Protein AF-A0A942YVE4-F1 (afdb_monomer_lite)

Foldseek 3Di:
DDDDDDDDDDDDDDPDDDDDDDDDDDDDDDDDPPPPVPPPPPPADDDDPVLLVVLCVLLVQVVVQDDFQVSLLVLLLLQLCLFFPFDPSVVDDDPRGDPPNARDHLFLSNLVNVLVVCVVRVHDPLSNVLSVCSNVVNCVPSQVSNVSSVVVPDDPVDDDDRRTPGGDDPVRSLVVQCVRPNPVSVVRCVSRHD

pLDDT: mean 79.1, std 22.24, range [32.56, 98.19]

Sequence (194 aa):
MKKILIVAGFGLALVIGGSYAILSYEGDKIEAATTTKHLVTQPVHKVSQAELDEAAKNFYEIEINVKGDDIFYYGMITMAIQKLEFKGEENYHLPNTPDSIKRIQFDRANLQYLKNRAVDLKASEPYQKILDKWLKGDFSNLENDYLTIRNLKSDPTQPSESPVLKVRTTEEEQKYIQHFFGENGLQINKKDWQ

Secondary structure (DSSP, 8-state):
-----------------------------------------PPPP---HHHHHHHHHHHHHHHHH--TTHHHHHHHHHHHHHHEEETTGGG---TTS-TT-------HHHHHHHHHHHHHTT--HHHHHHHHHHHTT--TTHHHHHHHHHHTTS-TTSPPPP-EEEEPPHHHHHHHHHHHHHHHHHHHHHHHH-

Structure (mmCIF, N/CA/C/O backbone):
data_AF-A0A942YVE4-F1
#
_entry.id   AF-A0A942YVE4-F1
#
loop_
_atom_site.group_PDB
_atom_site.id
_atom_site.type_symbol
_atom_site.label_atom_id
_atom_site.label_alt_id
_atom_site.label_comp_id
_atom_site.label_asym_id
_atom_site.label_entity_id
_atom_site.label_seq_id
_atom_site.pdbx_PDB_ins_code
_atom_site.Cartn_x
_atom_site.Cartn_y
_atom_site.Cartn_z
_atom_site.occupancy
_atom_site.B_iso_or_equiv
_atom_site.auth_seq_id
_atom_site.auth_comp_id
_atom_site.auth_asym_id
_atom_site.auth_atom_id
_atom_site.pdbx_PDB_model_num
ATOM 1 N N . MET A 1 1 ? 70.203 18.807 37.698 1.00 40.44 1 MET A N 1
ATOM 2 C CA . MET A 1 1 ? 68.902 19.468 37.457 1.00 40.44 1 MET A CA 1
ATOM 3 C C . MET A 1 1 ? 67.787 18.610 38.048 1.00 40.44 1 MET A C 1
ATOM 5 O O . MET A 1 1 ? 67.808 17.412 37.831 1.00 40.44 1 MET A O 1
ATOM 9 N N . LYS A 1 2 ? 66.917 19.261 38.835 1.00 37.16 2 LYS A N 1
ATOM 10 C CA . LYS A 1 2 ? 65.527 18.971 39.264 1.00 37.16 2 LYS A CA 1
ATOM 11 C C . LYS A 1 2 ? 65.062 17.522 39.553 1.00 37.16 2 LYS A C 1
ATOM 13 O O . LYS A 1 2 ? 64.977 16.684 38.669 1.00 37.16 2 LYS A O 1
ATOM 18 N N . LYS A 1 3 ? 64.634 17.323 40.811 1.00 45.47 3 LYS A N 1
ATOM 19 C CA . LYS A 1 3 ? 63.647 16.320 41.270 1.00 45.47 3 LYS A CA 1
ATOM 20 C C . LYS A 1 3 ? 62.233 16.678 40.770 1.00 45.47 3 LYS A C 1
ATOM 22 O O . LYS A 1 3 ? 62.047 17.841 40.424 1.00 45.47 3 LYS A O 1
ATOM 27 N N . ILE A 1 4 ? 61.290 15.719 40.859 1.00 46.69 4 ILE A N 1
ATOM 28 C CA . ILE A 1 4 ? 59.796 15.781 40.981 1.00 46.69 4 ILE A CA 1
ATOM 29 C C . ILE A 1 4 ? 59.221 14.585 40.179 1.00 46.69 4 ILE A C 1
ATOM 31 O O . ILE A 1 4 ? 59.699 14.358 39.078 1.00 46.69 4 ILE A O 1
ATOM 35 N N . LEU A 1 5 ? 58.189 13.812 40.532 1.00 42.59 5 LEU A N 1
ATOM 36 C CA . LEU A 1 5 ? 57.442 13.429 41.744 1.00 42.59 5 LEU A CA 1
ATOM 37 C C . LEU A 1 5 ? 56.370 12.414 41.238 1.00 42.59 5 LEU A C 1
ATOM 39 O O . LEU A 1 5 ? 55.976 12.449 40.075 1.00 42.59 5 LEU A O 1
ATOM 43 N N . ILE A 1 6 ? 55.957 11.503 42.115 1.00 48.78 6 ILE A N 1
ATOM 44 C CA . ILE A 1 6 ? 54.903 10.466 42.023 1.00 48.78 6 ILE A CA 1
ATOM 45 C C . ILE A 1 6 ? 53.559 10.993 41.483 1.00 48.78 6 ILE A C 1
ATOM 47 O O . ILE A 1 6 ? 53.202 12.088 41.891 1.00 48.78 6 ILE A O 1
ATOM 51 N N . VAL A 1 7 ? 52.773 10.179 40.746 1.00 45.66 7 VAL A N 1
ATOM 52 C CA . VAL A 1 7 ? 51.310 9.968 40.953 1.00 45.66 7 VAL A CA 1
ATOM 53 C C . VAL A 1 7 ? 50.877 8.604 40.379 1.00 45.66 7 VAL A C 1
ATOM 55 O O . VAL A 1 7 ? 51.129 8.286 39.221 1.00 45.66 7 VAL A O 1
ATOM 58 N N . ALA A 1 8 ? 50.212 7.818 41.228 1.00 43.03 8 ALA A N 1
ATOM 59 C CA . ALA A 1 8 ? 49.450 6.612 40.921 1.00 43.03 8 ALA A CA 1
ATOM 60 C C . ALA A 1 8 ? 48.001 6.959 40.528 1.00 43.03 8 ALA A C 1
ATOM 62 O O . ALA A 1 8 ? 47.462 7.944 41.028 1.00 43.03 8 ALA A O 1
ATOM 63 N N . GLY A 1 9 ? 47.324 6.110 39.747 1.00 37.94 9 GLY A N 1
ATOM 64 C CA . GLY A 1 9 ? 45.861 6.165 39.681 1.00 37.94 9 GLY A CA 1
ATOM 65 C C . GLY A 1 9 ? 45.208 5.328 38.582 1.00 37.94 9 GLY A C 1
ATOM 66 O O . GLY A 1 9 ? 45.282 5.715 37.428 1.00 37.94 9 GLY A O 1
ATOM 67 N N . PHE A 1 10 ? 44.564 4.230 39.014 1.00 39.59 10 PHE A N 1
ATOM 68 C CA . PHE A 1 10 ? 43.303 3.614 38.540 1.00 39.59 10 PHE A CA 1
ATOM 69 C C . PHE A 1 10 ? 43.093 3.428 37.020 1.00 39.59 10 PHE A C 1
ATOM 71 O O . PHE A 1 10 ? 43.103 4.380 36.257 1.00 39.59 10 PHE A O 1
ATOM 78 N N . GLY A 1 11 ? 42.912 2.204 36.500 1.00 33.03 11 GLY A N 1
ATOM 79 C CA . GLY A 1 11 ? 41.744 1.324 36.728 1.00 33.03 11 GLY A CA 1
ATOM 80 C C . GLY A 1 11 ? 40.649 1.693 35.706 1.00 33.03 11 GLY A C 1
ATOM 81 O O . GLY A 1 11 ? 40.414 2.869 35.492 1.00 33.03 11 GLY A O 1
ATOM 82 N N . LEU A 1 12 ? 39.934 0.828 34.992 1.00 37.53 12 LEU A N 1
ATOM 83 C CA . LEU A 1 12 ? 39.609 -0.590 35.093 1.00 37.53 12 LEU A CA 1
ATOM 84 C C . LEU A 1 12 ?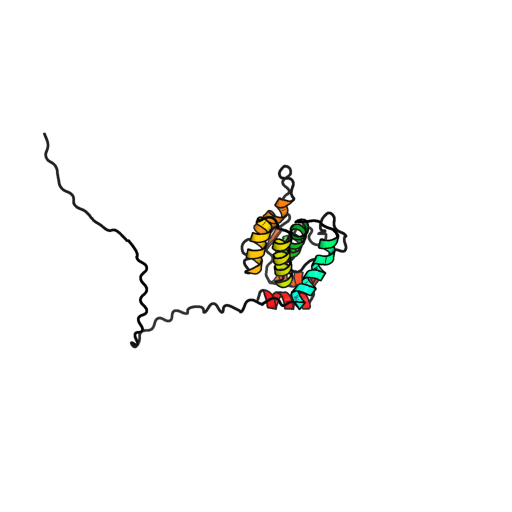 39.054 -0.991 33.704 1.00 37.53 12 LEU A C 1
ATOM 86 O O . LEU A 1 12 ? 38.312 -0.218 33.098 1.00 37.53 12 LEU A O 1
ATOM 90 N N . ALA A 1 13 ? 39.393 -2.176 33.196 1.00 44.66 13 ALA A N 1
ATOM 91 C CA . ALA A 1 13 ? 38.823 -2.721 31.964 1.00 44.66 13 ALA A CA 1
ATOM 92 C C . ALA A 1 13 ? 37.440 -3.343 32.232 1.00 44.66 13 ALA A C 1
ATOM 94 O O . ALA A 1 13 ? 37.298 -4.128 33.168 1.00 44.66 13 ALA A O 1
ATOM 95 N N . LEU A 1 14 ? 36.445 -3.049 31.388 1.00 40.25 14 LEU A N 1
ATOM 96 C CA . LEU A 1 14 ? 35.187 -3.800 31.322 1.00 40.25 14 LEU A CA 1
ATOM 97 C C . LEU A 1 14 ? 35.150 -4.610 30.025 1.00 40.25 14 LEU A C 1
ATOM 99 O O . LEU A 1 14 ? 34.771 -4.116 28.968 1.00 40.25 14 LEU A O 1
ATOM 103 N N . VAL A 1 15 ? 35.544 -5.878 30.136 1.00 44.41 15 VAL A N 1
ATOM 104 C CA . VAL A 1 15 ? 35.126 -6.938 29.216 1.00 44.41 15 VAL A CA 1
ATOM 105 C C . VAL A 1 15 ? 33.865 -7.536 29.828 1.00 44.41 15 VAL A C 1
ATOM 107 O O . VAL A 1 15 ? 33.945 -8.265 30.815 1.00 44.41 15 VAL A O 1
ATOM 110 N N . ILE A 1 16 ? 32.693 -7.198 29.292 1.00 45.72 16 ILE A N 1
ATOM 111 C CA . ILE A 1 16 ? 31.454 -7.877 29.677 1.00 45.72 16 ILE A CA 1
ATOM 112 C C . ILE A 1 16 ? 31.328 -9.113 28.791 1.00 45.72 16 ILE A C 1
ATOM 114 O O . ILE A 1 16 ? 31.072 -9.020 27.591 1.00 45.72 16 ILE A O 1
ATOM 118 N N . GLY A 1 17 ? 31.586 -10.264 29.411 1.00 34.12 17 GLY A N 1
ATOM 119 C CA . GLY A 1 17 ? 31.386 -11.586 28.841 1.00 34.12 17 GLY A CA 1
ATOM 120 C C . GLY A 1 17 ? 29.909 -11.970 28.790 1.00 34.12 17 GLY A C 1
ATOM 121 O O . GLY A 1 17 ? 29.127 -11.631 29.675 1.00 34.12 17 GLY A O 1
ATOM 122 N N . GLY A 1 18 ? 29.547 -12.719 27.752 1.00 33.62 18 GLY A N 1
ATOM 123 C CA . GLY A 1 18 ? 28.311 -13.486 27.705 1.00 33.62 18 GLY A CA 1
ATOM 124 C C . GLY A 1 18 ? 28.603 -14.931 28.086 1.00 33.62 18 GLY A C 1
ATOM 125 O O . GLY A 1 18 ? 29.080 -15.695 27.252 1.00 33.62 18 GLY A O 1
ATOM 126 N N . SER A 1 19 ? 28.294 -15.300 29.327 1.00 35.84 19 SER A N 1
ATOM 127 C CA . SER A 1 19 ? 28.190 -16.695 29.755 1.00 35.84 19 SER A CA 1
ATOM 128 C C . SER A 1 19 ? 26.788 -16.914 30.302 1.00 35.84 19 SER A C 1
ATOM 130 O O . SER A 1 19 ? 26.354 -16.220 31.219 1.00 35.84 19 SER A O 1
ATOM 132 N N . TYR A 1 20 ? 26.084 -17.875 29.711 1.00 43.38 20 TYR A N 1
ATOM 133 C CA . TYR A 1 20 ? 24.795 -18.364 30.176 1.00 43.38 20 TYR A CA 1
ATOM 134 C C . TYR A 1 20 ? 24.933 -19.002 31.562 1.00 43.38 20 TYR A C 1
ATOM 136 O O . TYR A 1 20 ? 25.794 -19.854 31.771 1.00 43.38 20 TYR A O 1
ATOM 144 N N . ALA A 1 21 ? 24.023 -18.657 32.468 1.00 35.69 21 ALA A N 1
ATOM 145 C CA . ALA A 1 21 ? 23.688 -19.487 33.615 1.00 35.69 21 ALA A CA 1
ATOM 146 C C . ALA A 1 21 ? 22.165 -19.489 33.777 1.00 35.69 21 ALA A C 1
ATOM 148 O O . ALA A 1 21 ? 21.557 -18.466 34.084 1.00 35.69 21 ALA A O 1
ATOM 149 N N . ILE A 1 22 ? 21.555 -20.651 33.543 1.00 44.66 22 ILE A N 1
ATOM 150 C CA . ILE A 1 22 ? 20.227 -20.975 34.059 1.00 44.66 22 ILE A CA 1
ATOM 151 C C . ILE A 1 22 ? 20.454 -21.394 35.511 1.00 44.66 22 ILE A C 1
ATOM 153 O O . ILE A 1 22 ? 21.113 -22.401 35.762 1.00 44.66 22 ILE A O 1
ATOM 157 N N . LEU A 1 23 ? 19.929 -20.621 36.457 1.00 35.75 23 LEU A N 1
ATOM 158 C CA . LEU A 1 23 ? 19.811 -21.026 37.854 1.00 35.75 23 LEU A CA 1
ATOM 159 C C . LEU A 1 23 ? 18.350 -20.872 38.268 1.00 35.75 23 LEU A C 1
ATOM 161 O O . LEU A 1 23 ? 17.838 -19.768 38.425 1.00 35.75 23 LEU A O 1
ATOM 165 N N . SER A 1 24 ? 17.687 -22.014 38.412 1.00 43.59 24 SER A N 1
ATOM 166 C CA . SER A 1 24 ? 16.446 -22.170 39.157 1.00 43.59 24 SER A CA 1
ATOM 167 C C . SER A 1 24 ? 16.741 -22.020 40.650 1.00 43.59 24 SER A C 1
ATOM 169 O O . SER A 1 24 ? 17.532 -22.792 41.196 1.00 43.59 24 SER A O 1
ATOM 171 N N . TYR A 1 25 ? 16.094 -21.059 41.304 1.00 34.41 25 TYR A N 1
ATOM 172 C CA . TYR A 1 25 ? 16.068 -20.940 42.758 1.00 34.41 25 TYR A CA 1
ATOM 173 C C . TYR A 1 25 ? 14.639 -20.606 43.198 1.00 34.41 25 TYR A C 1
ATOM 175 O O . TYR A 1 25 ? 14.121 -19.537 42.879 1.00 34.41 25 TYR A O 1
ATOM 183 N N . GLU A 1 26 ? 13.998 -21.545 43.897 1.00 43.97 26 GLU A N 1
ATOM 184 C CA . GLU A 1 26 ? 12.823 -21.278 44.729 1.00 43.97 26 GLU A CA 1
ATOM 185 C C . GLU A 1 26 ? 13.301 -20.592 46.013 1.00 43.97 26 GLU A C 1
ATOM 187 O O . GLU A 1 26 ? 14.127 -21.128 46.751 1.00 43.97 26 GLU A O 1
ATOM 192 N N . GLY A 1 27 ? 12.793 -19.389 46.274 1.00 32.56 27 GLY A N 1
ATOM 193 C CA . GLY A 1 27 ? 13.127 -18.606 47.456 1.00 32.56 27 GLY A CA 1
ATOM 194 C C . GLY A 1 27 ? 12.153 -17.448 47.624 1.00 32.56 27 GLY A C 1
ATOM 195 O O . GLY A 1 27 ? 12.031 -16.594 46.755 1.00 32.56 27 GLY A O 1
ATOM 196 N N . ASP A 1 28 ? 11.438 -17.488 48.737 1.00 37.19 28 ASP A N 1
ATOM 197 C CA . ASP A 1 28 ? 10.251 -16.718 49.092 1.00 37.19 28 ASP A CA 1
ATOM 198 C C . ASP A 1 28 ? 10.487 -15.190 49.224 1.00 37.19 28 ASP A C 1
ATOM 200 O O . ASP A 1 28 ? 11.497 -14.756 49.772 1.00 37.19 28 ASP A O 1
ATOM 204 N N . LYS A 1 29 ? 9.480 -14.417 48.777 1.00 45.53 29 LYS A N 1
ATOM 205 C CA . LYS A 1 29 ? 9.126 -12.999 49.054 1.00 45.53 29 LYS A CA 1
ATOM 206 C C . LYS A 1 29 ? 10.178 -11.882 48.895 1.00 45.53 29 LYS A C 1
ATOM 208 O O . LYS A 1 29 ? 11.111 -11.774 49.676 1.00 45.53 29 LYS A O 1
ATOM 213 N N . ILE A 1 30 ? 9.858 -10.911 48.026 1.00 33.66 30 ILE A N 1
ATOM 214 C CA . ILE A 1 30 ? 9.582 -9.491 48.363 1.00 33.66 30 ILE A CA 1
ATOM 215 C C . ILE A 1 30 ? 8.958 -8.798 47.134 1.00 33.66 30 ILE A C 1
ATOM 217 O O . ILE A 1 30 ? 9.382 -9.004 45.999 1.00 33.66 30 ILE A O 1
ATOM 221 N N . GLU A 1 31 ? 7.917 -8.001 47.383 1.00 43.16 31 GLU A N 1
ATOM 222 C CA . GLU A 1 31 ? 7.203 -7.176 46.409 1.00 43.16 31 GLU A CA 1
ATOM 223 C C . GLU A 1 31 ? 8.128 -6.238 45.622 1.00 43.16 31 GLU A C 1
ATOM 225 O O . GLU A 1 31 ? 8.795 -5.369 46.179 1.00 43.16 31 GLU A O 1
ATOM 230 N N . ALA A 1 32 ? 8.030 -6.317 44.300 1.00 32.62 32 ALA A N 1
ATOM 231 C CA . ALA A 1 32 ? 8.064 -5.146 43.444 1.00 32.62 32 ALA A CA 1
ATOM 232 C C . ALA A 1 32 ? 6.995 -5.365 42.373 1.00 32.62 32 ALA A C 1
ATOM 234 O O . ALA A 1 32 ? 7.191 -6.142 41.438 1.00 32.62 32 ALA A O 1
ATOM 235 N N . ALA A 1 33 ? 5.843 -4.709 42.532 1.00 41.81 33 ALA A N 1
ATOM 236 C CA . ALA A 1 33 ? 4.810 -4.626 41.509 1.00 41.81 33 ALA A CA 1
ATOM 237 C C . ALA A 1 33 ? 5.356 -3.831 40.314 1.00 41.81 33 ALA A C 1
ATOM 239 O O . ALA A 1 33 ? 5.069 -2.652 40.122 1.00 41.81 33 ALA A O 1
ATOM 240 N N . THR A 1 34 ? 6.192 -4.481 39.511 1.00 32.97 34 THR A N 1
ATOM 241 C CA . THR A 1 34 ? 6.496 -4.015 38.169 1.00 32.97 34 THR A CA 1
ATOM 242 C C . THR A 1 34 ? 5.364 -4.547 37.321 1.00 32.97 34 THR A C 1
ATOM 244 O O . THR A 1 34 ? 5.359 -5.718 36.950 1.00 32.97 34 THR A O 1
ATOM 247 N N . THR A 1 35 ? 4.370 -3.701 37.060 1.00 36.84 35 THR A N 1
ATOM 248 C CA . THR A 1 35 ? 3.392 -3.931 36.000 1.00 36.84 35 THR A CA 1
ATOM 249 C C . THR A 1 35 ? 4.166 -3.968 34.690 1.00 36.84 35 THR A C 1
ATOM 251 O O . THR A 1 35 ? 4.289 -2.971 33.978 1.00 36.84 35 THR A O 1
ATOM 254 N N . THR A 1 36 ? 4.750 -5.123 34.382 1.00 34.50 36 THR A N 1
ATOM 255 C CA . THR A 1 36 ? 5.155 -5.470 33.035 1.00 34.50 36 THR A CA 1
ATOM 256 C C . THR A 1 36 ? 3.851 -5.425 32.261 1.00 34.50 36 THR A C 1
ATOM 258 O O . THR A 1 36 ? 2.997 -6.298 32.416 1.00 34.50 36 THR A O 1
ATOM 261 N N . LYS A 1 37 ? 3.635 -4.349 31.495 1.00 39.66 37 LYS A N 1
ATOM 262 C CA . LYS A 1 37 ? 2.642 -4.369 30.428 1.00 39.66 37 LYS A CA 1
ATOM 263 C C . LYS A 1 37 ? 3.031 -5.566 29.578 1.00 39.66 37 LYS A C 1
ATOM 265 O O . LYS A 1 37 ? 3.993 -5.496 28.819 1.00 39.66 37 LYS A O 1
ATOM 270 N N . HIS A 1 38 ? 2.333 -6.677 29.785 1.00 34.72 38 HIS A N 1
ATOM 271 C CA . HIS A 1 38 ? 2.320 -7.785 28.861 1.00 34.72 38 HIS A CA 1
ATOM 272 C C . HIS A 1 38 ? 1.913 -7.143 27.542 1.00 34.72 38 HIS A C 1
ATOM 274 O O . HIS A 1 38 ? 0.764 -6.732 27.370 1.00 34.72 38 HIS A O 1
ATOM 280 N N . LEU A 1 39 ? 2.891 -6.932 26.662 1.00 41.66 39 LEU A N 1
ATOM 281 C CA . LEU A 1 39 ? 2.626 -6.595 25.282 1.00 41.66 39 LEU A CA 1
ATOM 282 C C . LEU A 1 39 ? 1.911 -7.840 24.767 1.00 41.66 39 LEU A C 1
ATOM 284 O O . LEU A 1 39 ? 2.553 -8.848 24.474 1.00 41.66 39 LEU A O 1
ATOM 288 N N . VAL A 1 40 ? 0.578 -7.833 24.817 1.00 40.69 40 VAL A N 1
ATOM 289 C CA . VAL A 1 40 ? -0.240 -8.864 24.194 1.00 40.69 40 VAL A CA 1
ATOM 290 C C . VAL A 1 40 ? 0.153 -8.791 22.733 1.00 40.69 40 VAL A C 1
ATOM 292 O O . VAL A 1 40 ? -0.237 -7.872 22.018 1.00 40.69 40 VAL A O 1
ATOM 295 N N . THR A 1 41 ? 1.048 -9.685 22.325 1.00 50.09 41 THR A N 1
ATOM 296 C CA . THR A 1 41 ? 1.448 -9.810 20.935 1.00 50.09 41 THR A CA 1
ATOM 297 C C . THR A 1 41 ? 0.233 -10.438 20.286 1.00 50.09 41 THR A C 1
ATOM 299 O O . THR A 1 41 ? 0.043 -11.652 20.364 1.00 50.09 41 THR A O 1
ATOM 302 N N . GLN A 1 42 ? -0.682 -9.602 19.792 1.00 55.38 42 GLN A N 1
ATOM 303 C CA . GLN A 1 42 ? -1.809 -10.101 19.028 1.00 55.38 42 GLN A CA 1
ATOM 304 C C . GLN A 1 42 ? -1.244 -10.986 17.910 1.00 55.38 42 GLN A C 1
ATOM 306 O O . GLN A 1 42 ? -0.239 -10.617 17.288 1.00 55.38 42 GLN A O 1
ATOM 311 N N . PRO A 1 43 ? -1.820 -12.176 17.686 1.00 61.06 43 PRO A N 1
ATOM 312 C CA . PRO A 1 43 ? -1.374 -13.035 16.607 1.00 61.06 43 PRO A CA 1
ATOM 313 C C . PRO A 1 43 ? -1.535 -12.271 15.292 1.00 61.06 43 PRO A C 1
ATOM 315 O O . PRO A 1 43 ? -2.634 -11.852 14.940 1.00 61.06 43 PRO A O 1
ATOM 318 N N . VAL A 1 44 ? -0.423 -12.071 14.584 1.00 76.50 44 VAL A N 1
ATOM 319 C CA . VAL A 1 44 ? -0.424 -11.449 13.259 1.00 76.50 44 VAL A CA 1
ATOM 320 C C . VAL A 1 44 ? -1.333 -12.274 12.349 1.00 76.50 44 VAL A C 1
ATOM 322 O O . VAL A 1 44 ? -1.116 -13.481 12.208 1.00 76.50 44 VAL A O 1
ATOM 325 N N . HIS A 1 45 ? -2.342 -11.635 11.746 1.00 83.00 45 HIS A N 1
ATOM 326 C CA . HIS A 1 45 ? -3.244 -12.303 10.806 1.00 83.00 45 HIS A CA 1
ATOM 327 C C . HIS A 1 45 ? -2.437 -12.977 9.691 1.00 83.00 45 HIS A C 1
ATOM 329 O O . HIS A 1 45 ? -1.644 -12.333 8.996 1.00 83.00 45 HIS A O 1
ATOM 335 N N . LYS A 1 46 ? -2.624 -14.291 9.539 1.00 89.12 46 LYS A N 1
ATOM 336 C CA . LYS A 1 46 ? -1.956 -15.086 8.510 1.00 89.12 46 LYS A CA 1
ATOM 337 C C . LYS A 1 46 ? -2.827 -15.102 7.259 1.00 89.12 46 LYS A C 1
ATOM 339 O O . LYS A 1 46 ? -3.896 -15.704 7.267 1.00 89.12 46 LYS A O 1
ATOM 344 N N . VAL A 1 47 ? -2.320 -14.499 6.187 1.00 94.19 47 VAL A N 1
ATOM 345 C CA . VAL A 1 47 ? -2.997 -14.437 4.885 1.00 94.19 47 VAL A CA 1
ATOM 346 C C . VAL A 1 47 ? -3.199 -15.848 4.314 1.00 94.19 47 VAL A C 1
ATOM 348 O O . VAL A 1 47 ? -2.258 -16.643 4.226 1.00 94.19 47 VAL A O 1
ATOM 351 N N . SER A 1 48 ? -4.437 -16.159 3.946 1.00 95.94 48 SER A N 1
ATOM 352 C CA . SER A 1 48 ? -4.853 -17.405 3.299 1.00 95.94 48 SER A CA 1
ATOM 353 C C . SER A 1 48 ? -4.735 -17.335 1.772 1.00 95.94 48 SER A C 1
ATOM 355 O O . SER A 1 48 ? -4.639 -16.258 1.189 1.00 95.94 48 SER A O 1
ATOM 357 N N . GLN A 1 49 ? -4.793 -18.489 1.096 1.00 96.50 49 GLN A N 1
ATOM 358 C CA . GLN A 1 49 ? -4.758 -18.522 -0.371 1.00 96.50 49 GLN A CA 1
ATOM 359 C C . GLN A 1 49 ? -5.961 -17.803 -0.996 1.00 96.50 49 GLN A C 1
ATOM 361 O O . GLN A 1 49 ? -5.785 -17.055 -1.944 1.00 96.50 49 GLN A O 1
ATOM 366 N N . ALA A 1 50 ? -7.161 -17.960 -0.429 1.00 97.25 50 ALA A N 1
ATOM 367 C CA . ALA A 1 50 ? -8.354 -17.281 -0.934 1.00 97.25 50 ALA A CA 1
ATOM 368 C C . ALA A 1 50 ? -8.231 -15.747 -0.852 1.00 97.25 50 ALA A C 1
ATOM 370 O O . ALA A 1 50 ? -8.688 -15.041 -1.746 1.00 97.25 50 ALA A O 1
ATOM 371 N N . GLU A 1 51 ? -7.579 -15.227 0.193 1.00 97.25 51 GLU A N 1
ATOM 372 C CA . GLU A 1 51 ? -7.284 -13.795 0.310 1.00 97.25 51 GLU A CA 1
ATOM 373 C C . GLU A 1 51 ? -6.242 -13.338 -0.719 1.00 97.25 51 GLU A C 1
ATOM 375 O O . GLU A 1 51 ? -6.378 -12.250 -1.271 1.00 97.25 51 GLU A O 1
ATOM 380 N N . LEU A 1 52 ? -5.233 -14.163 -1.022 1.00 97.69 52 LEU A N 1
ATOM 381 C CA . LEU A 1 52 ? -4.276 -13.874 -2.097 1.00 97.69 52 LEU A CA 1
ATOM 382 C C . LEU A 1 52 ? -4.930 -13.902 -3.482 1.00 97.69 52 LEU A C 1
ATOM 384 O O . LEU A 1 52 ? -4.589 -13.074 -4.323 1.00 97.69 52 LEU A O 1
ATOM 388 N N . ASP A 1 53 ? -5.869 -14.819 -3.716 1.00 97.31 53 ASP A N 1
ATOM 389 C CA . ASP A 1 53 ? -6.612 -14.901 -4.975 1.00 97.31 53 ASP A CA 1
ATOM 390 C C . ASP A 1 53 ? -7.510 -13.669 -5.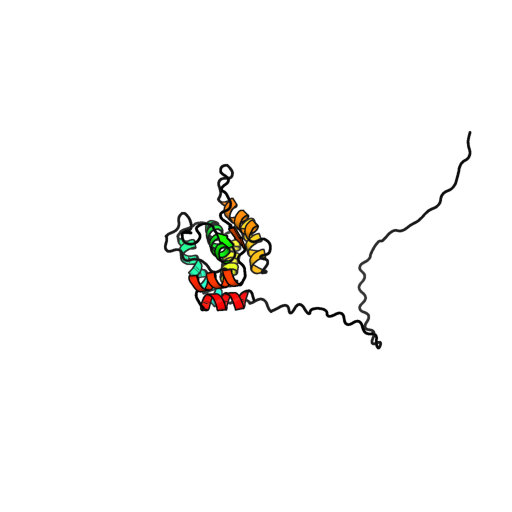164 1.00 97.31 53 ASP A C 1
ATOM 392 O O . ASP A 1 53 ? -7.657 -13.172 -6.280 1.00 97.31 53 ASP A O 1
ATOM 396 N N . GLU A 1 54 ? -8.095 -13.142 -4.084 1.00 95.94 54 GLU A N 1
ATOM 397 C CA . GLU A 1 54 ? -8.847 -11.885 -4.125 1.00 95.94 54 GLU A CA 1
ATOM 398 C C . GLU A 1 54 ? -7.924 -10.679 -4.335 1.00 95.94 54 GLU A C 1
ATOM 400 O O . GLU A 1 54 ? -8.205 -9.832 -5.183 1.00 95.94 54 GLU A O 1
ATOM 405 N N . ALA A 1 55 ? -6.777 -10.637 -3.651 1.00 96.25 55 ALA A N 1
ATOM 406 C CA . ALA A 1 55 ? -5.765 -9.612 -3.883 1.00 96.25 55 ALA A CA 1
ATOM 407 C C . ALA A 1 55 ? -5.304 -9.605 -5.351 1.00 96.25 55 ALA A C 1
ATOM 409 O O . ALA A 1 55 ? -5.234 -8.545 -5.966 1.00 96.25 55 ALA A O 1
ATOM 410 N N . ALA A 1 56 ? -5.088 -10.772 -5.965 1.00 95.62 56 ALA A N 1
ATOM 411 C CA . ALA A 1 56 ? -4.744 -10.866 -7.383 1.00 95.62 56 ALA A CA 1
ATOM 412 C C . ALA A 1 56 ? -5.793 -10.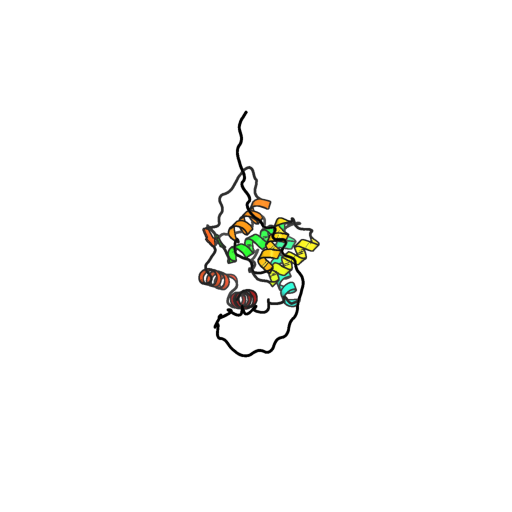198 -8.292 1.00 95.62 56 ALA A C 1
ATOM 414 O O . ALA A 1 56 ? -5.436 -9.513 -9.250 1.00 95.62 56 ALA A O 1
ATOM 415 N N . LYS A 1 57 ? -7.088 -10.323 -7.968 1.00 94.06 57 LYS A N 1
ATOM 416 C CA . LYS A 1 57 ? -8.158 -9.625 -8.702 1.00 94.06 57 LYS A CA 1
ATOM 417 C C . LYS A 1 57 ? -8.088 -8.111 -8.513 1.00 94.06 57 LYS A C 1
ATOM 419 O O . LYS A 1 57 ? -8.291 -7.389 -9.485 1.00 94.06 57 LYS A O 1
ATOM 424 N N . ASN A 1 58 ? -7.761 -7.631 -7.310 1.00 91.69 58 ASN A N 1
ATOM 425 C CA . ASN A 1 58 ? -7.603 -6.196 -7.039 1.00 91.69 58 ASN A CA 1
ATOM 426 C C . ASN A 1 58 ? -6.495 -5.566 -7.898 1.00 91.69 58 ASN A C 1
ATOM 428 O O . ASN A 1 58 ? -6.629 -4.426 -8.337 1.00 91.69 58 ASN A O 1
ATOM 432 N N . PHE A 1 59 ? -5.418 -6.311 -8.168 1.00 92.12 59 PHE A N 1
ATOM 433 C CA . PHE A 1 59 ? -4.296 -5.846 -8.990 1.00 92.12 59 PHE A CA 1
ATOM 434 C C . PHE A 1 59 ? -4.438 -6.147 -10.485 1.00 92.12 59 PHE A C 1
ATOM 436 O O . PHE A 1 59 ? -3.638 -5.634 -11.268 1.00 92.12 59 PHE A O 1
ATOM 443 N N . TYR A 1 60 ? -5.448 -6.919 -10.899 1.00 90.56 60 TYR A N 1
ATOM 444 C CA . TYR A 1 60 ? -5.599 -7.380 -12.281 1.00 90.56 60 TYR A CA 1
ATOM 445 C C . TYR A 1 60 ? -5.574 -6.230 -13.295 1.00 90.56 60 TYR A C 1
ATOM 447 O O . TYR A 1 60 ? -4.822 -6.282 -14.267 1.00 90.56 60 TYR A O 1
ATOM 455 N N . GLU A 1 61 ? -6.344 -5.162 -13.050 1.00 84.56 61 GLU A N 1
ATOM 456 C CA . GLU A 1 61 ? -6.385 -4.006 -13.955 1.00 84.56 61 GLU A CA 1
ATOM 457 C C . GLU A 1 61 ? -5.035 -3.285 -14.044 1.00 84.56 61 GLU A C 1
ATOM 459 O O . GLU A 1 61 ? -4.669 -2.816 -15.118 1.00 84.56 61 GLU A O 1
ATOM 464 N N . ILE A 1 62 ? -4.259 -3.223 -12.959 1.00 85.69 62 ILE A N 1
ATOM 465 C CA . ILE A 1 62 ? -2.915 -2.639 -13.004 1.00 85.69 62 ILE A CA 1
ATOM 466 C C . ILE A 1 62 ? -2.002 -3.549 -13.833 1.00 85.69 62 ILE A C 1
ATOM 468 O O . ILE A 1 62 ? -1.376 -3.085 -14.783 1.00 85.69 62 ILE A O 1
ATOM 472 N N . GLU A 1 63 ? -1.966 -4.849 -13.533 1.00 88.00 63 GLU A N 1
ATOM 473 C CA . GLU A 1 63 ? -1.050 -5.806 -14.168 1.00 88.00 63 GLU A CA 1
ATOM 474 C C . GLU A 1 63 ? -1.230 -5.946 -15.683 1.00 88.00 63 GLU A C 1
ATOM 476 O O . GLU A 1 63 ? -0.244 -6.165 -16.386 1.00 88.00 63 GLU A O 1
ATOM 481 N N . ILE A 1 64 ? -2.450 -5.805 -16.210 1.00 88.06 64 ILE A N 1
ATOM 482 C CA . ILE A 1 64 ? -2.673 -5.864 -17.665 1.00 88.06 64 ILE A CA 1
ATOM 483 C C . ILE A 1 64 ? -2.291 -4.564 -18.387 1.00 88.06 64 ILE A C 1
ATOM 485 O O . ILE A 1 64 ? -2.036 -4.596 -19.592 1.00 88.06 64 ILE A O 1
ATOM 489 N N . ASN A 1 65 ? -2.264 -3.428 -17.680 1.00 82.88 65 ASN A N 1
ATOM 490 C CA . ASN A 1 65 ? -2.044 -2.104 -18.271 1.00 82.88 65 ASN A CA 1
ATOM 491 C C . ASN A 1 65 ? -0.608 -1.589 -18.094 1.00 82.88 65 ASN A C 1
ATOM 493 O O . ASN A 1 65 ? -0.172 -0.729 -18.859 1.00 82.88 65 ASN A O 1
ATOM 497 N N . VAL A 1 66 ? 0.142 -2.107 -17.118 1.00 83.69 66 VAL A N 1
ATOM 498 C CA . VAL A 1 66 ? 1.488 -1.619 -16.775 1.00 83.69 66 VAL A CA 1
ATOM 499 C C . VAL A 1 66 ? 2.523 -2.739 -16.867 1.00 83.69 66 VAL A C 1
ATOM 501 O O . VAL A 1 66 ? 2.181 -3.920 -16.866 1.00 83.69 66 VAL A O 1
ATOM 504 N N . LYS A 1 67 ? 3.811 -2.394 -16.984 1.00 83.44 67 LYS A N 1
ATOM 505 C CA . LYS A 1 67 ? 4.884 -3.384 -17.182 1.00 83.44 67 LYS A CA 1
ATOM 506 C C . LYS A 1 67 ? 5.940 -3.316 -16.085 1.00 83.44 67 LYS A C 1
ATOM 508 O O . LYS A 1 67 ? 6.294 -2.244 -15.607 1.00 83.44 67 LYS A O 1
ATOM 513 N N . GLY A 1 68 ? 6.505 -4.478 -15.757 1.00 85.25 68 GLY A N 1
ATOM 514 C CA . GLY A 1 68 ? 7.619 -4.594 -14.817 1.00 85.25 68 GLY A CA 1
ATOM 515 C C . GLY A 1 68 ? 7.286 -3.983 -13.458 1.00 85.25 68 GLY A C 1
ATOM 516 O O . GLY A 1 68 ? 6.234 -4.262 -12.889 1.00 85.25 68 GLY A O 1
ATOM 517 N N . ASP A 1 69 ? 8.175 -3.123 -12.968 1.00 86.38 69 ASP A N 1
ATOM 518 C CA . ASP A 1 69 ? 8.088 -2.545 -11.625 1.00 86.38 69 ASP A CA 1
ATOM 519 C C . ASP A 1 69 ? 6.966 -1.511 -11.433 1.00 86.38 69 ASP A C 1
ATOM 521 O O . ASP A 1 69 ? 6.711 -1.071 -10.311 1.00 86.38 69 ASP A O 1
ATOM 525 N N . ASP A 1 70 ? 6.275 -1.120 -12.505 1.00 88.88 70 ASP A N 1
ATOM 526 C CA . ASP A 1 70 ? 5.200 -0.128 -12.440 1.00 88.88 70 ASP A CA 1
ATOM 527 C C . ASP A 1 70 ? 4.040 -0.584 -11.546 1.00 88.88 70 ASP A C 1
ATOM 529 O O . ASP A 1 70 ? 3.430 0.240 -10.864 1.00 88.88 70 ASP A O 1
ATOM 533 N N . ILE A 1 71 ? 3.780 -1.894 -11.465 1.00 92.38 71 ILE A N 1
ATOM 534 C CA . ILE A 1 71 ? 2.766 -2.449 -10.557 1.00 92.38 71 ILE A CA 1
ATOM 535 C C . ILE A 1 71 ? 3.023 -2.034 -9.100 1.00 92.38 71 ILE A C 1
ATOM 537 O O . ILE A 1 71 ? 2.082 -1.693 -8.384 1.00 92.38 71 ILE A O 1
ATOM 541 N N . PHE A 1 72 ? 4.288 -1.999 -8.663 1.00 94.81 72 PHE A N 1
ATOM 542 C CA . PHE A 1 72 ? 4.644 -1.617 -7.295 1.00 94.81 72 PHE A CA 1
ATOM 543 C C . PHE A 1 72 ? 4.460 -0.126 -7.081 1.00 94.81 72 PHE A C 1
ATOM 545 O O . PHE A 1 72 ? 3.926 0.274 -6.051 1.00 94.81 72 PHE A O 1
ATOM 552 N N . TYR A 1 73 ? 4.843 0.693 -8.063 1.00 92.19 73 TYR A N 1
ATOM 553 C CA . TYR A 1 73 ? 4.587 2.127 -8.012 1.00 92.19 73 TYR A CA 1
ATOM 554 C C . TYR A 1 73 ? 3.093 2.397 -7.809 1.00 92.19 73 TYR A C 1
ATOM 556 O O . TYR A 1 73 ? 2.699 2.985 -6.805 1.00 92.19 73 TYR A O 1
ATOM 564 N N . TYR A 1 74 ? 2.246 1.916 -8.717 1.00 89.88 74 TYR A N 1
ATOM 565 C CA . TYR A 1 74 ? 0.818 2.218 -8.673 1.00 89.88 74 TYR A CA 1
ATOM 566 C C . TYR A 1 74 ? 0.119 1.564 -7.474 1.00 89.88 74 TYR A C 1
ATOM 568 O O . TYR A 1 74 ? -0.669 2.211 -6.779 1.00 89.88 74 TYR A O 1
ATOM 576 N N . GLY A 1 75 ? 0.454 0.310 -7.174 1.00 92.62 75 GLY A N 1
ATOM 577 C CA . GLY A 1 75 ? -0.094 -0.417 -6.034 1.00 92.62 75 GLY A CA 1
ATOM 578 C C . GLY A 1 75 ? 0.240 0.237 -4.698 1.00 92.62 75 GLY A C 1
ATOM 579 O O . GLY A 1 75 ? -0.640 0.493 -3.881 1.00 92.62 75 GLY A O 1
ATOM 580 N N . MET A 1 76 ? 1.509 0.569 -4.472 1.00 94.94 76 MET A N 1
ATOM 581 C CA . MET A 1 76 ? 1.938 1.124 -3.189 1.00 94.94 76 MET A CA 1
ATOM 582 C C . MET A 1 76 ? 1.505 2.580 -3.011 1.00 94.94 76 MET A C 1
ATOM 584 O O . MET A 1 76 ? 1.155 2.964 -1.895 1.00 94.94 76 MET A O 1
ATOM 588 N N . ILE A 1 77 ? 1.455 3.372 -4.089 1.00 90.81 77 ILE A N 1
ATOM 589 C CA . ILE A 1 77 ? 0.901 4.730 -4.038 1.00 90.81 77 ILE A CA 1
ATOM 590 C C . ILE A 1 77 ? -0.591 4.692 -3.687 1.00 90.81 77 ILE A C 1
ATOM 592 O O . ILE A 1 77 ? -0.997 5.387 -2.760 1.00 90.81 77 ILE A O 1
ATOM 596 N N . THR A 1 78 ? -1.405 3.875 -4.368 1.00 89.12 78 THR A N 1
ATOM 597 C CA . THR A 1 78 ? -2.856 3.828 -4.095 1.00 89.12 78 THR A CA 1
ATOM 598 C C . THR A 1 78 ? -3.182 3.359 -2.687 1.00 89.12 78 THR A C 1
ATOM 600 O O . THR A 1 78 ? -4.034 3.960 -2.033 1.00 89.12 78 THR A O 1
ATOM 603 N N . MET A 1 79 ? -2.475 2.345 -2.187 1.00 94.56 79 MET A N 1
ATOM 604 C CA . MET A 1 79 ? -2.655 1.892 -0.810 1.00 94.56 79 MET A CA 1
ATOM 605 C C . MET A 1 79 ? -2.240 2.974 0.194 1.00 94.56 79 MET A C 1
ATOM 607 O O . MET A 1 79 ? -2.951 3.204 1.172 1.00 94.56 79 MET A O 1
ATOM 611 N N . ALA A 1 80 ? -1.129 3.686 -0.034 1.00 94.31 80 ALA A N 1
ATOM 612 C CA . ALA A 1 80 ? -0.688 4.762 0.860 1.00 94.31 80 ALA A CA 1
ATOM 613 C C . ALA A 1 80 ? -1.738 5.880 1.009 1.00 94.31 80 ALA A C 1
ATOM 615 O O . ALA A 1 80 ? -1.832 6.479 2.082 1.00 94.31 80 ALA A O 1
ATOM 616 N N . ILE A 1 81 ? -2.585 6.105 -0.006 1.00 91.56 81 ILE A N 1
ATOM 617 C CA . ILE A 1 81 ? -3.713 7.055 0.048 1.00 91.56 81 ILE A CA 1
ATOM 618 C C . ILE A 1 81 ? -4.755 6.684 1.094 1.00 91.56 81 ILE A C 1
ATOM 620 O O . ILE A 1 81 ? -5.461 7.574 1.536 1.00 91.56 81 ILE A O 1
ATOM 624 N N . GLN A 1 82 ? -4.819 5.451 1.594 1.00 94.62 82 GLN A N 1
ATOM 625 C CA . GLN A 1 82 ? -5.650 5.146 2.764 1.00 94.62 82 GLN A CA 1
ATOM 626 C C . GLN A 1 82 ? -5.097 5.766 4.056 1.00 94.62 82 GLN A C 1
ATOM 628 O O . GLN A 1 82 ? -5.854 6.284 4.879 1.00 94.62 82 GLN A O 1
ATOM 633 N N . LYS A 1 83 ? -3.771 5.762 4.221 1.00 95.75 83 LYS A N 1
ATOM 634 C CA . LYS A 1 83 ? -3.097 6.202 5.452 1.00 95.75 83 LYS A CA 1
ATOM 635 C C . LYS A 1 83 ? -2.719 7.689 5.449 1.00 95.75 83 LYS A C 1
ATOM 637 O O . LYS A 1 83 ? -2.559 8.280 6.514 1.00 95.75 83 LYS A O 1
ATOM 642 N N . LEU A 1 84 ? -2.561 8.289 4.273 1.00 94.81 84 LEU A N 1
ATOM 643 C CA . LEU A 1 84 ? -2.108 9.670 4.085 1.00 94.81 84 LEU A CA 1
ATOM 644 C C . LEU A 1 84 ? -3.196 10.517 3.416 1.00 94.81 84 LEU A C 1
ATOM 646 O O . LEU A 1 84 ? -3.781 10.093 2.419 1.00 94.81 84 LEU A O 1
ATOM 650 N N . GLU A 1 85 ? -3.442 11.715 3.943 1.00 93.06 85 GLU A N 1
ATOM 651 C CA . GLU A 1 85 ? -4.309 12.714 3.313 1.00 93.06 85 GLU A CA 1
ATOM 652 C C . GLU A 1 85 ? -3.542 13.464 2.223 1.00 93.06 85 GLU A C 1
ATOM 654 O O . GLU A 1 85 ? -2.411 13.909 2.449 1.00 93.06 85 GLU A O 1
ATOM 659 N N . PHE A 1 86 ? -4.162 13.622 1.051 1.00 87.88 86 PHE A N 1
ATOM 660 C CA . PHE A 1 86 ? -3.541 14.264 -0.106 1.00 87.88 86 PHE A CA 1
ATOM 661 C C . PHE A 1 86 ? -4.319 15.480 -0.595 1.00 87.88 86 PHE A C 1
ATOM 663 O O . PHE A 1 86 ? -5.551 15.507 -0.634 1.00 87.88 86 PHE A O 1
ATOM 670 N N . LYS A 1 87 ? -3.586 16.468 -1.110 1.00 83.31 87 LYS A N 1
ATOM 671 C CA . LYS A 1 87 ? -4.187 17.568 -1.862 1.00 83.31 87 LYS A CA 1
ATOM 672 C C . LYS A 1 87 ? -4.810 17.033 -3.157 1.00 83.31 87 LYS A C 1
ATOM 674 O O . LYS A 1 87 ? -4.102 16.529 -4.023 1.00 83.31 87 LYS A O 1
ATOM 679 N N . GLY A 1 88 ? -6.127 17.197 -3.304 1.00 77.56 88 GLY A N 1
ATOM 680 C CA . GLY A 1 88 ? -6.865 16.776 -4.501 1.00 77.56 88 GLY A CA 1
ATOM 681 C C . GLY A 1 88 ? -7.161 15.275 -4.570 1.00 77.56 88 GLY A C 1
ATOM 682 O O . GLY A 1 88 ? -7.385 14.761 -5.662 1.00 77.56 88 GLY A O 1
ATOM 683 N N . GLU A 1 89 ? -7.170 14.575 -3.431 1.00 78.69 89 GLU A N 1
ATOM 684 C CA . GLU A 1 89 ? -7.338 13.117 -3.375 1.00 78.69 89 GLU A CA 1
ATOM 685 C C . GLU A 1 89 ? -8.625 12.590 -4.006 1.00 78.69 89 GLU A C 1
ATOM 687 O O . GLU A 1 89 ? -8.622 11.480 -4.533 1.00 78.69 89 GLU A O 1
ATOM 692 N N . GLU A 1 90 ? -9.705 13.370 -3.987 1.00 74.62 90 GLU A N 1
ATOM 693 C CA . GLU A 1 90 ? -10.990 13.010 -4.599 1.00 74.62 90 GLU A CA 1
ATOM 694 C C . GLU A 1 90 ? -10.865 12.815 -6.115 1.00 74.62 90 GLU A C 1
ATOM 696 O O . GLU A 1 90 ? -11.507 11.935 -6.681 1.00 74.62 90 GLU A O 1
ATOM 701 N N . ASN A 1 91 ? -9.972 13.583 -6.746 1.00 71.81 91 ASN A N 1
ATOM 702 C CA . ASN A 1 91 ? -9.688 13.538 -8.180 1.00 71.81 91 ASN A CA 1
ATOM 703 C C . ASN A 1 91 ? -8.408 12.749 -8.490 1.00 71.81 91 ASN A C 1
ATOM 705 O O . ASN A 1 91 ? -7.863 12.864 -9.589 1.00 71.81 91 ASN A O 1
ATOM 709 N N . TYR A 1 92 ? -7.871 12.006 -7.516 1.00 70.88 92 TYR A N 1
ATOM 710 C CA . TYR A 1 92 ? -6.642 11.256 -7.722 1.00 70.88 92 TYR A CA 1
ATOM 711 C C . TYR A 1 92 ? -6.866 10.144 -8.746 1.00 70.88 92 TYR A C 1
ATOM 713 O O . TYR A 1 92 ? -7.687 9.248 -8.548 1.00 70.88 92 TYR A O 1
ATOM 721 N N . HIS A 1 93 ? -6.069 10.192 -9.806 1.00 67.50 93 HIS A N 1
ATOM 722 C CA . HIS A 1 93 ? -6.036 9.206 -10.868 1.00 67.50 93 HIS A CA 1
ATOM 723 C C . HIS A 1 93 ? -4.590 8.749 -11.080 1.00 67.50 93 HIS A C 1
ATOM 725 O O . HIS A 1 93 ? -3.662 9.563 -11.059 1.00 67.50 93 HIS A O 1
ATOM 731 N N . LEU A 1 94 ? -4.389 7.446 -11.269 1.00 65.50 94 LEU A N 1
ATOM 732 C CA . LEU A 1 94 ? -3.070 6.879 -11.535 1.00 65.50 94 LEU A CA 1
ATOM 733 C C . LEU A 1 94 ? -2.654 7.225 -12.979 1.00 65.50 94 LEU A C 1
ATOM 735 O O . LEU A 1 94 ? -3.319 6.784 -13.914 1.00 65.50 94 LEU A O 1
ATOM 739 N N . PRO A 1 95 ? -1.559 7.975 -13.210 1.00 64.44 95 PRO A N 1
ATOM 740 C CA . PRO A 1 95 ? -1.159 8.360 -14.563 1.00 64.44 95 PRO A CA 1
ATOM 741 C C . PRO A 1 95 ? -0.974 7.150 -15.483 1.00 64.44 95 PRO A C 1
ATOM 743 O O . PRO A 1 95 ? -0.382 6.157 -15.065 1.00 64.44 95 PRO A O 1
ATOM 746 N N . ASN A 1 96 ? -1.393 7.264 -16.746 1.00 60.28 96 ASN A N 1
ATOM 747 C CA . ASN A 1 96 ? -1.309 6.199 -17.760 1.00 60.28 96 ASN A CA 1
ATOM 748 C C . ASN A 1 96 ? -2.121 4.936 -17.433 1.00 60.28 96 ASN A C 1
ATOM 750 O O . ASN A 1 96 ? -1.804 3.856 -17.931 1.00 60.28 96 ASN A O 1
ATOM 754 N N . THR A 1 97 ? -3.164 5.061 -16.617 1.00 60.56 97 THR A N 1
ATOM 755 C CA . THR A 1 97 ? -4.100 3.967 -16.361 1.00 60.56 97 THR A CA 1
ATOM 756 C C . THR A 1 97 ? -5.521 4.366 -16.763 1.00 60.56 97 THR A C 1
ATOM 758 O O . THR A 1 97 ? -5.791 5.551 -16.929 1.00 60.56 97 THR A O 1
ATOM 761 N N . PRO A 1 98 ? -6.440 3.417 -16.996 1.00 62.31 98 PRO A N 1
ATOM 762 C CA . PRO A 1 98 ? -7.845 3.755 -17.203 1.00 62.31 98 PRO A CA 1
ATOM 763 C C . PRO A 1 98 ? -8.471 4.379 -15.948 1.00 62.31 98 PRO A C 1
ATOM 765 O O . PRO A 1 98 ? -8.154 3.973 -14.832 1.00 62.31 98 PRO A O 1
ATOM 768 N N . ASP A 1 99 ? -9.428 5.302 -16.107 1.00 68.12 99 ASP A N 1
ATOM 769 C CA . ASP A 1 99 ? -10.194 5.883 -14.980 1.00 68.12 99 ASP A CA 1
ATOM 770 C C . ASP A 1 99 ? -10.937 4.823 -14.146 1.00 68.12 99 ASP A C 1
ATOM 772 O O . ASP A 1 99 ? -11.385 5.095 -13.033 1.00 68.12 99 ASP A O 1
ATOM 776 N N . SER A 1 100 ? -11.064 3.603 -14.680 1.00 58.34 100 SER A N 1
ATOM 777 C CA . SER A 1 100 ? -11.669 2.457 -14.010 1.00 58.34 100 SER A CA 1
ATOM 778 C C . SER A 1 100 ? -10.817 1.852 -12.898 1.00 58.34 100 SER A C 1
ATOM 780 O O . SER A 1 100 ? -11.389 1.112 -12.094 1.00 58.34 100 SER A O 1
ATO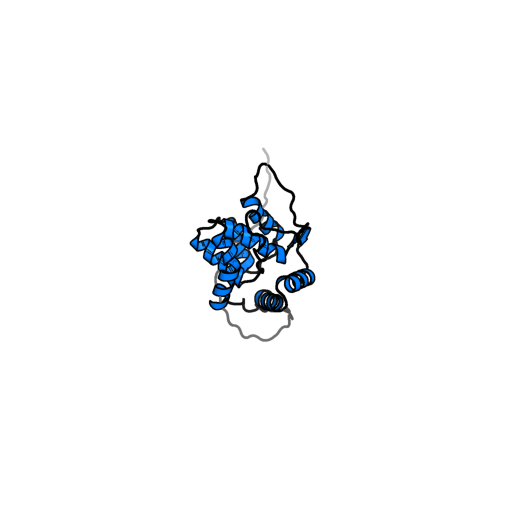M 782 N N . ILE A 1 101 ? -9.501 2.133 -12.833 1.00 63.84 101 ILE A N 1
ATOM 783 C CA . ILE A 1 101 ? -8.645 1.490 -11.830 1.00 63.84 101 ILE A CA 1
ATOM 784 C C . ILE A 1 101 ? -9.114 1.896 -10.438 1.00 63.84 101 ILE A C 1
ATOM 786 O O . ILE A 1 101 ? -8.999 3.042 -9.998 1.00 63.84 101 ILE A O 1
ATOM 790 N N . LYS A 1 102 ? -9.647 0.901 -9.732 1.00 74.62 102 LYS A N 1
ATOM 791 C CA . LYS A 1 102 ? -10.169 1.057 -8.382 1.00 74.62 102 LYS A CA 1
ATOM 792 C C . LYS A 1 102 ? -9.027 1.297 -7.404 1.00 74.62 102 LYS A C 1
ATOM 794 O O . LYS A 1 102 ? -7.919 0.785 -7.558 1.00 74.62 102 LYS A O 1
ATOM 799 N N . ARG A 1 103 ? -9.326 2.055 -6.348 1.00 86.06 103 ARG A N 1
ATOM 800 C CA . ARG A 1 103 ? -8.435 2.174 -5.189 1.00 86.06 103 ARG A CA 1
ATOM 801 C C . ARG A 1 103 ? -8.169 0.783 -4.622 1.00 86.06 103 ARG A C 1
ATOM 803 O O . ARG A 1 103 ? -9.074 -0.046 -4.572 1.00 86.06 103 ARG A O 1
ATOM 810 N N . ILE A 1 104 ? -6.942 0.563 -4.168 1.00 92.50 104 ILE A N 1
ATOM 811 C CA . ILE A 1 104 ? -6.531 -0.685 -3.528 1.00 92.50 104 ILE A CA 1
ATOM 812 C C . ILE A 1 104 ? -6.428 -0.433 -2.032 1.00 92.50 104 ILE A C 1
ATOM 814 O O . ILE A 1 104 ? -5.825 0.551 -1.598 1.00 92.50 104 ILE A O 1
ATOM 818 N N . GLN A 1 105 ? -7.059 -1.299 -1.246 1.00 95.75 105 GLN A N 1
ATOM 819 C CA . GLN A 1 105 ? -7.081 -1.165 0.202 1.00 95.75 105 GLN A CA 1
ATOM 820 C C . GLN A 1 105 ? -5.698 -1.479 0.791 1.00 95.75 105 GLN A C 1
ATOM 822 O O . GLN A 1 105 ? -5.028 -2.427 0.374 1.00 95.75 105 GLN A O 1
ATOM 827 N N . PHE A 1 106 ? -5.269 -0.696 1.783 1.00 97.38 106 PHE A N 1
ATOM 828 C CA . PHE A 1 106 ? -4.074 -0.982 2.575 1.00 97.38 106 PHE A CA 1
ATOM 829 C C . PHE A 1 106 ? -4.401 -2.102 3.577 1.00 97.38 106 PHE A C 1
ATOM 831 O O . PHE A 1 106 ? -4.806 -1.856 4.717 1.00 97.38 106 PHE A O 1
ATOM 838 N N . ASP A 1 107 ? -4.251 -3.345 3.130 1.00 97.12 107 ASP A N 1
ATOM 839 C CA . ASP A 1 107 ? -4.493 -4.563 3.906 1.00 97.12 107 ASP A CA 1
ATOM 840 C C . ASP A 1 107 ? -3.350 -5.579 3.728 1.00 97.12 107 ASP A C 1
ATOM 842 O O . ASP A 1 107 ? -2.490 -5.441 2.847 1.00 97.12 107 ASP A O 1
ATOM 846 N N . ARG A 1 108 ? -3.282 -6.585 4.606 1.00 97.06 108 ARG A N 1
ATOM 847 C CA . ARG A 1 108 ? -2.190 -7.570 4.602 1.00 97.06 108 ARG A CA 1
ATOM 848 C C . ARG A 1 108 ? -2.202 -8.439 3.354 1.00 97.06 108 ARG A C 1
ATOM 850 O O . ARG A 1 108 ? -1.126 -8.830 2.910 1.00 97.06 108 ARG A O 1
ATOM 857 N N . ALA A 1 109 ? -3.370 -8.749 2.795 1.00 97.75 109 ALA A N 1
ATOM 858 C CA . ALA A 1 109 ? -3.481 -9.608 1.621 1.00 97.75 109 ALA A CA 1
ATOM 859 C C . ALA A 1 109 ? -2.915 -8.920 0.371 1.00 97.75 109 ALA A C 1
ATOM 861 O O . ALA A 1 109 ? -2.075 -9.501 -0.316 1.00 97.75 109 ALA A O 1
ATOM 862 N N . ASN A 1 110 ? -3.282 -7.658 0.136 1.00 98.00 110 ASN A N 1
ATOM 863 C CA . ASN A 1 110 ? -2.775 -6.841 -0.965 1.00 98.00 110 ASN A CA 1
ATOM 864 C C . ASN A 1 110 ? -1.269 -6.578 -0.820 1.00 98.00 110 ASN A C 1
ATOM 866 O O . ASN A 1 110 ? -0.518 -6.705 -1.790 1.00 98.00 110 ASN A O 1
ATOM 870 N N . LEU A 1 111 ? -0.796 -6.290 0.398 1.00 98.00 111 LEU A N 1
ATOM 871 C CA . LEU A 1 111 ? 0.637 -6.144 0.674 1.00 98.00 111 LEU A CA 1
ATOM 872 C C . LEU A 1 111 ? 1.410 -7.446 0.436 1.00 98.00 111 LEU A C 1
ATOM 874 O O . LEU A 1 111 ? 2.491 -7.423 -0.156 1.00 98.00 111 LEU A O 1
ATOM 878 N N . GLN A 1 112 ? 0.869 -8.583 0.879 1.00 97.88 112 GLN A N 1
ATOM 879 C CA . GLN A 1 112 ? 1.510 -9.885 0.706 1.00 97.88 112 GLN A CA 1
ATOM 880 C C . GLN A 1 112 ? 1.526 -10.298 -0.766 1.00 97.88 112 GLN A C 1
ATOM 882 O O . GLN A 1 112 ? 2.530 -10.837 -1.232 1.00 97.88 112 GLN A O 1
ATOM 887 N N . TYR A 1 113 ? 0.458 -10.000 -1.510 1.00 97.75 113 TYR A N 1
ATOM 888 C CA . TYR A 1 113 ? 0.419 -10.186 -2.956 1.00 97.75 113 TYR A CA 1
ATOM 889 C C . TYR A 1 113 ? 1.551 -9.409 -3.629 1.00 97.75 113 TYR A C 1
ATOM 891 O O . TYR A 1 113 ? 2.403 -10.018 -4.277 1.00 97.75 113 TYR A O 1
ATOM 899 N N . LEU A 1 114 ? 1.650 -8.094 -3.392 1.00 97.62 114 LEU A N 1
ATOM 900 C CA . LEU A 1 114 ? 2.744 -7.282 -3.932 1.00 97.62 114 LEU A CA 1
ATOM 901 C C . LEU A 1 114 ? 4.120 -7.797 -3.501 1.00 97.62 114 LEU A C 1
ATOM 903 O O . LEU A 1 114 ? 5.041 -7.810 -4.313 1.00 97.62 114 LEU A O 1
ATOM 907 N N . LYS A 1 115 ? 4.277 -8.274 -2.261 1.00 97.50 115 LYS A N 1
ATOM 908 C CA . LYS A 1 115 ? 5.547 -8.852 -1.802 1.00 97.50 115 LYS A CA 1
ATOM 909 C C . LYS A 1 115 ? 5.930 -10.108 -2.585 1.00 97.50 115 LYS A C 1
ATOM 911 O O . LYS A 1 115 ? 7.099 -10.250 -2.942 1.00 97.50 115 LYS A O 1
ATOM 916 N N . ASN A 1 116 ? 4.974 -10.983 -2.888 1.00 96.50 116 ASN A N 1
ATOM 917 C CA . ASN A 1 116 ? 5.217 -12.166 -3.715 1.00 96.50 116 ASN A CA 1
ATOM 918 C C . ASN A 1 116 ? 5.608 -11.752 -5.142 1.00 96.50 116 ASN A C 1
ATOM 920 O O . ASN A 1 116 ? 6.636 -12.192 -5.657 1.00 96.50 116 ASN A O 1
ATOM 924 N N . ARG A 1 117 ? 4.863 -10.811 -5.739 1.00 96.06 117 ARG A N 1
ATOM 925 C CA . ARG A 1 117 ? 5.168 -10.270 -7.075 1.00 96.06 117 ARG A CA 1
ATOM 926 C C . ARG A 1 117 ? 6.532 -9.588 -7.130 1.00 96.06 117 ARG A C 1
ATOM 928 O O . ARG A 1 117 ? 7.217 -9.686 -8.142 1.00 96.06 117 ARG A O 1
ATOM 935 N N . ALA A 1 118 ? 6.961 -8.943 -6.046 1.00 96.12 118 ALA A N 1
ATOM 936 C CA . ALA A 1 118 ? 8.267 -8.298 -5.966 1.00 96.12 118 ALA A CA 1
ATOM 937 C C . ALA A 1 118 ? 9.426 -9.295 -6.097 1.00 96.12 118 ALA A C 1
ATOM 939 O O . ALA A 1 118 ? 10.457 -8.956 -6.679 1.00 96.12 118 ALA A O 1
ATOM 940 N N . VAL A 1 119 ? 9.251 -10.527 -5.610 1.00 93.69 119 VAL A N 1
ATOM 941 C CA . VAL A 1 119 ? 10.220 -11.614 -5.804 1.00 93.69 119 VAL A CA 1
ATOM 942 C C . VAL A 1 119 ? 10.194 -12.099 -7.254 1.00 93.69 119 VAL A C 1
ATOM 944 O O . VAL A 1 119 ? 11.247 -12.154 -7.889 1.00 93.69 119 VAL A O 1
ATOM 947 N N . ASP A 1 120 ? 9.003 -12.383 -7.791 1.00 93.25 120 ASP A N 1
ATOM 948 C CA . ASP A 1 120 ? 8.826 -12.898 -9.157 1.00 93.25 120 ASP A CA 1
ATOM 949 C C . ASP A 1 120 ? 9.403 -11.950 -10.217 1.00 93.25 120 ASP A C 1
ATOM 951 O O . ASP A 1 120 ? 10.089 -12.373 -11.151 1.00 93.25 120 ASP A O 1
ATOM 955 N N . LEU A 1 121 ? 9.125 -10.654 -10.063 1.00 93.88 121 LEU A N 1
ATOM 956 C CA . LEU A 1 121 ? 9.499 -9.607 -11.011 1.00 93.88 121 LEU A CA 1
ATOM 957 C C . LEU A 1 121 ? 10.879 -9.006 -10.728 1.00 93.88 121 LEU A C 1
ATOM 959 O O . LEU A 1 121 ? 11.357 -8.205 -11.525 1.00 93.88 121 LEU A O 1
ATOM 963 N N . LYS A 1 122 ? 11.539 -9.417 -9.635 1.00 94.31 122 LYS A N 1
ATOM 964 C CA . LYS A 1 122 ? 12.816 -8.853 -9.167 1.00 94.31 122 LYS A CA 1
ATOM 965 C C . LYS A 1 122 ? 12.740 -7.333 -8.994 1.00 94.31 122 LYS A C 1
ATOM 967 O O . LYS A 1 122 ? 13.589 -6.603 -9.505 1.00 94.31 122 LYS A O 1
ATOM 972 N N . ALA A 1 123 ? 11.724 -6.886 -8.259 1.00 94.25 123 ALA A N 1
ATOM 973 C CA . ALA A 1 123 ? 11.456 -5.474 -8.026 1.00 94.25 123 ALA A CA 1
ATOM 974 C C . ALA A 1 123 ? 12.665 -4.735 -7.452 1.00 94.25 123 ALA A C 1
ATOM 976 O O . ALA A 1 123 ? 13.457 -5.307 -6.692 1.00 94.25 123 ALA A O 1
ATOM 977 N N . SER A 1 124 ? 12.762 -3.438 -7.734 1.00 94.19 124 SER A N 1
ATOM 978 C CA . SER A 1 124 ? 13.784 -2.590 -7.127 1.00 94.19 124 SER A CA 1
ATOM 979 C C . SER A 1 124 ? 13.771 -2.664 -5.591 1.00 94.19 124 SER A C 1
ATOM 981 O O . SER A 1 124 ? 12.735 -2.833 -4.939 1.00 94.19 124 SER A O 1
ATOM 983 N N . GLU A 1 125 ? 14.959 -2.547 -4.999 1.00 95.69 125 GLU A N 1
ATOM 984 C CA . GLU A 1 125 ? 15.165 -2.704 -3.557 1.00 95.69 125 GLU A CA 1
ATOM 985 C C . GLU A 1 125 ? 14.297 -1.775 -2.679 1.00 95.69 125 GLU A C 1
ATOM 987 O O . GLU A 1 125 ? 13.770 -2.254 -1.667 1.00 95.69 125 GLU A O 1
ATOM 992 N N . PRO A 1 126 ? 14.047 -0.504 -3.061 1.00 96.62 126 PRO A N 1
ATOM 993 C CA . PRO A 1 126 ? 13.146 0.368 -2.314 1.00 96.62 126 PRO A CA 1
ATOM 994 C C . PRO A 1 126 ? 11.730 -0.200 -2.146 1.00 96.62 126 PRO A C 1
ATOM 996 O O . PRO A 1 126 ? 11.193 -0.157 -1.038 1.00 96.62 126 PRO A O 1
ATOM 999 N N . TYR A 1 127 ? 11.141 -0.797 -3.193 1.00 97.12 127 TYR A N 1
ATOM 1000 C CA . TYR A 1 127 ? 9.816 -1.422 -3.086 1.00 97.12 127 TYR A CA 1
ATOM 1001 C C . TYR A 1 127 ? 9.831 -2.589 -2.102 1.00 97.12 127 TYR A C 1
ATOM 1003 O O . TYR A 1 127 ? 8.968 -2.681 -1.231 1.00 97.12 127 TYR A O 1
ATOM 1011 N N . GLN A 1 128 ? 10.842 -3.456 -2.193 1.00 97.00 128 GLN A N 1
ATOM 1012 C CA . GLN A 1 128 ? 10.952 -4.625 -1.322 1.00 97.00 128 GLN A CA 1
ATOM 1013 C C . GLN A 1 128 ? 11.071 -4.235 0.156 1.00 97.00 128 GLN A C 1
ATOM 1015 O O . GLN A 1 128 ? 10.358 -4.798 0.989 1.00 97.00 128 GLN A O 1
ATOM 1020 N N . LYS A 1 129 ? 11.925 -3.253 0.472 1.00 97.12 129 LYS A N 1
ATOM 1021 C CA . LYS A 1 129 ? 12.120 -2.750 1.841 1.00 97.12 129 LYS A CA 1
ATOM 1022 C C . LYS A 1 129 ? 10.845 -2.166 2.432 1.00 97.12 129 LYS A C 1
ATOM 1024 O O . LYS A 1 129 ? 10.517 -2.453 3.582 1.00 97.12 129 LYS A O 1
ATOM 1029 N N . ILE A 1 130 ? 10.140 -1.344 1.657 1.00 98.19 130 ILE A N 1
ATOM 1030 C CA . ILE A 1 130 ? 8.918 -0.695 2.129 1.00 98.19 130 ILE A CA 1
ATOM 1031 C C . ILE A 1 130 ? 7.802 -1.731 2.311 1.00 98.19 130 ILE A C 1
ATOM 1033 O O . ILE A 1 130 ? 7.130 -1.711 3.338 1.00 98.19 130 ILE A O 1
ATOM 1037 N N . LEU A 1 131 ? 7.653 -2.697 1.395 1.00 97.75 131 LEU A N 1
ATOM 1038 C CA . LEU A 1 131 ? 6.698 -3.800 1.562 1.00 97.75 131 LEU A CA 1
ATOM 1039 C C . LEU A 1 131 ? 6.992 -4.632 2.819 1.00 97.75 131 LEU A C 1
ATOM 1041 O O . LEU A 1 131 ? 6.069 -4.932 3.574 1.00 97.75 131 LEU A O 1
ATOM 1045 N N . ASP A 1 132 ? 8.261 -4.957 3.092 1.00 96.88 132 ASP A N 1
ATOM 1046 C CA . ASP A 1 132 ? 8.650 -5.690 4.308 1.00 96.88 132 ASP A CA 1
ATOM 1047 C C . ASP A 1 132 ? 8.329 -4.918 5.587 1.00 96.88 132 ASP A C 1
ATOM 1049 O O . ASP A 1 132 ? 7.931 -5.506 6.596 1.00 96.88 132 ASP A O 1
ATOM 1053 N N . LYS A 1 133 ? 8.512 -3.598 5.550 1.00 96.81 133 LYS A N 1
ATOM 1054 C CA . LYS A 1 133 ? 8.179 -2.698 6.651 1.00 96.81 133 LYS A CA 1
ATOM 1055 C C . LYS A 1 133 ? 6.664 -2.653 6.884 1.00 96.81 133 LYS A C 1
ATOM 1057 O O . LYS A 1 133 ? 6.204 -2.917 7.995 1.00 96.81 133 LYS A O 1
ATOM 1062 N N . TRP A 1 134 ? 5.884 -2.407 5.833 1.00 97.25 134 TRP A N 1
ATOM 1063 C CA . TRP A 1 134 ? 4.425 -2.314 5.911 1.00 97.25 134 TRP A CA 1
ATOM 1064 C C . TRP A 1 134 ? 3.770 -3.640 6.320 1.00 97.25 134 TRP A C 1
ATOM 1066 O O . TRP A 1 134 ? 2.863 -3.639 7.149 1.00 97.25 134 TRP A O 1
ATOM 1076 N N . LEU A 1 135 ? 4.271 -4.787 5.845 1.00 96.06 135 LEU A N 1
ATOM 1077 C CA . LEU A 1 135 ? 3.786 -6.111 6.267 1.00 96.06 135 LEU A CA 1
ATOM 1078 C C . LEU A 1 135 ? 4.006 -6.387 7.760 1.00 96.06 135 LEU A C 1
ATOM 1080 O O . LEU A 1 135 ? 3.210 -7.090 8.387 1.00 96.06 135 LEU A O 1
ATOM 1084 N N . LYS A 1 136 ? 5.049 -5.811 8.363 1.00 94.69 136 LYS A N 1
ATOM 1085 C CA . LYS A 1 136 ? 5.290 -5.895 9.813 1.00 94.69 136 LYS A CA 1
ATOM 1086 C C . LYS A 1 136 ? 4.395 -4.957 10.627 1.00 94.69 136 LYS A C 1
ATOM 1088 O O . LYS A 1 136 ? 4.446 -5.006 11.851 1.00 94.69 136 LYS A O 1
ATOM 1093 N N . GLY A 1 137 ? 3.569 -4.140 9.971 1.00 93.94 1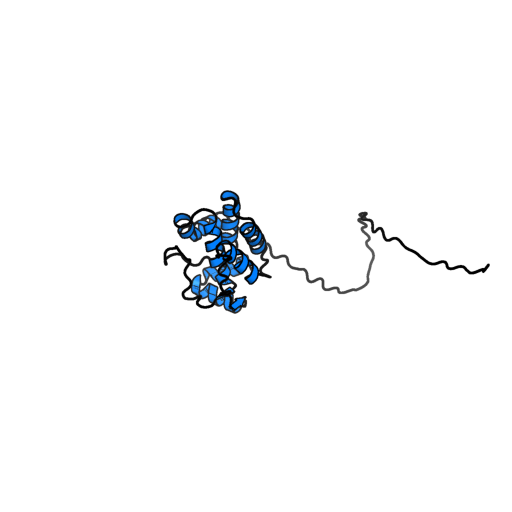37 GLY A N 1
ATOM 1094 C CA . GLY A 1 137 ? 2.758 -3.115 10.624 1.00 93.94 137 GLY A CA 1
ATOM 1095 C C . GLY A 1 137 ? 3.558 -1.880 11.044 1.00 93.94 137 GLY A C 1
ATOM 1096 O O . GLY A 1 137 ? 3.081 -1.103 11.868 1.00 93.94 137 GLY A O 1
ATOM 1097 N N . ASP A 1 138 ? 4.777 -1.692 10.524 1.00 95.19 138 ASP A N 1
ATOM 1098 C CA . ASP A 1 138 ? 5.558 -0.487 10.798 1.00 95.19 138 ASP A CA 1
ATOM 1099 C C . ASP A 1 138 ? 5.150 0.639 9.839 1.00 95.19 138 ASP A C 1
ATOM 1101 O O . ASP A 1 138 ? 5.552 0.697 8.675 1.00 95.19 138 ASP A O 1
ATOM 1105 N N . PHE A 1 139 ? 4.340 1.554 10.366 1.00 93.69 139 PHE A N 1
ATOM 1106 C CA . PHE A 1 139 ? 3.798 2.710 9.650 1.00 93.69 139 PHE A CA 1
ATOM 1107 C C . PHE A 1 139 ? 4.389 4.041 10.130 1.00 93.69 139 PHE A C 1
ATOM 1109 O O . PHE A 1 139 ? 3.914 5.109 9.749 1.00 93.69 139 PHE A O 1
ATOM 1116 N N . SER A 1 140 ? 5.441 3.992 10.953 1.00 90.94 140 SER A N 1
ATOM 1117 C CA . SER A 1 140 ? 6.010 5.157 11.646 1.00 90.94 140 SER A CA 1
ATOM 1118 C C . SER A 1 140 ? 6.519 6.270 10.721 1.00 90.94 140 SER A C 1
ATOM 1120 O O . SER A 1 140 ? 6.677 7.404 11.161 1.00 90.94 140 SER A O 1
ATOM 1122 N N . ASN A 1 141 ? 6.778 5.958 9.447 1.00 93.50 141 ASN A N 1
ATOM 1123 C CA . ASN A 1 141 ? 7.375 6.887 8.488 1.00 93.50 141 ASN A CA 1
ATOM 1124 C C . ASN A 1 141 ? 6.689 6.846 7.111 1.00 93.50 141 ASN A C 1
ATOM 1126 O O . ASN A 1 141 ? 7.353 6.914 6.078 1.00 93.50 141 ASN A O 1
ATOM 1130 N N . LEU A 1 142 ? 5.362 6.681 7.101 1.00 94.81 142 LEU A N 1
ATOM 1131 C CA . LEU A 1 142 ? 4.563 6.500 5.881 1.00 94.81 142 LEU A CA 1
ATOM 1132 C C . LEU A 1 142 ? 4.753 7.605 4.836 1.00 94.81 142 LEU A C 1
ATOM 1134 O O . LEU A 1 142 ? 4.788 7.304 3.648 1.00 94.81 142 LEU A O 1
ATOM 1138 N N . GLU A 1 143 ? 4.892 8.864 5.255 1.00 93.88 143 GLU A N 1
ATOM 1139 C CA . GLU A 1 143 ? 5.119 9.974 4.323 1.00 93.88 143 GLU A CA 1
ATOM 1140 C C . GLU A 1 143 ? 6.444 9.808 3.566 1.00 93.88 143 GLU A C 1
ATOM 1142 O O . GLU A 1 143 ? 6.479 9.919 2.342 1.00 93.88 143 GLU A O 1
ATOM 1147 N N . ASN A 1 144 ? 7.527 9.464 4.266 1.00 94.75 144 ASN A N 1
ATOM 1148 C CA . ASN A 1 144 ? 8.821 9.226 3.627 1.00 94.75 144 ASN A CA 1
ATOM 1149 C C . ASN A 1 144 ? 8.825 7.951 2.777 1.00 94.75 144 ASN A C 1
ATOM 1151 O O . ASN A 1 144 ? 9.464 7.926 1.722 1.00 94.75 144 ASN A O 1
ATOM 1155 N N . ASP A 1 145 ? 8.102 6.910 3.198 1.00 96.56 145 ASP A N 1
ATOM 1156 C CA . ASP A 1 145 ? 7.912 5.709 2.382 1.00 96.56 145 ASP A CA 1
ATOM 1157 C C . ASP A 1 145 ? 7.212 6.082 1.061 1.00 96.56 145 ASP A C 1
ATOM 1159 O O . ASP A 1 145 ? 7.708 5.757 -0.020 1.00 96.56 145 ASP A O 1
ATOM 1163 N N . TYR A 1 146 ? 6.116 6.847 1.132 1.00 93.50 146 TYR A N 1
ATOM 1164 C CA . TYR A 1 146 ? 5.399 7.373 -0.032 1.00 93.50 146 TYR A CA 1
ATOM 1165 C C . TYR A 1 146 ? 6.302 8.219 -0.936 1.00 93.50 146 TYR A C 1
ATOM 1167 O O . TYR A 1 146 ? 6.343 7.997 -2.147 1.00 93.50 146 TYR A O 1
ATOM 1175 N N . LEU A 1 147 ? 7.049 9.171 -0.372 1.00 91.44 147 LEU A N 1
ATOM 1176 C CA . LEU A 1 147 ? 7.946 10.032 -1.144 1.00 91.44 147 LEU A CA 1
ATOM 1177 C C . LEU A 1 147 ? 9.049 9.226 -1.826 1.00 91.44 147 LEU A C 1
ATOM 1179 O O . LEU A 1 147 ? 9.378 9.503 -2.978 1.00 91.44 147 LEU A O 1
ATOM 1183 N N . THR A 1 148 ? 9.572 8.197 -1.158 1.00 94.19 148 THR A N 1
ATOM 1184 C CA . THR A 1 148 ? 10.541 7.270 -1.750 1.00 94.19 148 THR A CA 1
ATOM 1185 C C . THR A 1 148 ? 9.936 6.582 -2.968 1.00 94.19 148 THR A C 1
ATOM 1187 O O . THR A 1 148 ? 10.504 6.684 -4.049 1.00 94.19 148 THR A O 1
ATOM 1190 N N . ILE A 1 149 ? 8.756 5.965 -2.829 1.00 93.38 149 ILE A N 1
ATOM 1191 C CA . ILE A 1 149 ? 8.029 5.297 -3.926 1.00 93.38 149 ILE A CA 1
ATOM 1192 C C . ILE A 1 149 ? 7.785 6.266 -5.086 1.00 93.38 149 ILE A C 1
ATOM 1194 O O . ILE A 1 149 ? 8.089 5.944 -6.236 1.00 93.38 149 ILE A O 1
ATOM 1198 N N . ARG A 1 150 ? 7.258 7.459 -4.782 1.00 88.44 150 ARG A N 1
ATOM 1199 C CA . ARG A 1 150 ? 6.952 8.503 -5.763 1.00 88.44 150 ARG A CA 1
ATOM 1200 C C . ARG A 1 150 ? 8.199 8.887 -6.559 1.00 88.44 150 ARG A C 1
ATOM 1202 O O . ARG A 1 150 ? 8.155 8.936 -7.786 1.00 88.44 150 ARG A O 1
ATOM 1209 N N . ASN A 1 151 ? 9.309 9.118 -5.863 1.00 88.81 151 ASN A N 1
ATOM 1210 C CA . ASN A 1 151 ? 10.540 9.631 -6.454 1.00 88.81 151 ASN A CA 1
ATOM 1211 C C . ASN A 1 151 ? 11.282 8.614 -7.329 1.00 88.81 151 ASN A C 1
ATOM 1213 O O . ASN A 1 151 ? 12.094 9.031 -8.147 1.00 88.81 151 ASN A O 1
ATOM 1217 N N . LEU A 1 152 ? 10.972 7.315 -7.242 1.00 90.12 152 LEU A N 1
ATOM 1218 C CA . LEU A 1 152 ? 11.532 6.303 -8.155 1.00 90.12 152 LEU A CA 1
ATOM 1219 C C . LEU A 1 152 ? 11.119 6.516 -9.617 1.00 90.12 152 LEU A C 1
ATOM 1221 O O . LEU A 1 152 ? 11.773 5.993 -10.518 1.00 90.12 152 LEU A O 1
ATOM 1225 N N . LYS A 1 153 ? 10.028 7.252 -9.855 1.00 84.94 153 LYS A N 1
ATOM 1226 C CA . LYS A 1 153 ? 9.508 7.566 -11.194 1.00 84.94 153 LYS A CA 1
ATOM 1227 C C . LYS A 1 153 ? 9.523 9.064 -11.513 1.00 84.94 153 LYS A C 1
ATOM 1229 O O . LYS A 1 153 ? 9.200 9.435 -12.637 1.00 84.94 153 LYS A O 1
ATOM 1234 N N . SER A 1 154 ? 9.877 9.915 -10.551 1.00 81.00 154 SER A N 1
ATOM 1235 C CA . SER A 1 154 ? 9.963 11.363 -10.756 1.00 81.00 154 SER A CA 1
ATOM 1236 C C . SER A 1 154 ? 11.207 11.733 -11.560 1.00 81.00 154 SER A C 1
ATOM 1238 O O . SER A 1 154 ? 12.261 11.117 -11.409 1.00 81.00 154 SER A O 1
ATOM 1240 N N . ASP A 1 155 ? 11.107 12.791 -12.365 1.00 78.56 155 ASP A N 1
ATOM 1241 C CA . ASP A 1 155 ? 12.277 13.416 -12.977 1.00 78.56 155 ASP A CA 1
ATOM 1242 C C . ASP A 1 155 ? 13.105 14.122 -11.883 1.00 78.56 155 ASP A C 1
ATOM 1244 O O . ASP A 1 155 ? 12.608 15.065 -11.257 1.00 78.56 155 ASP A O 1
ATOM 1248 N N . PRO A 1 156 ? 14.361 13.708 -11.629 1.00 76.25 156 PRO A N 1
ATOM 1249 C CA . PRO A 1 156 ? 15.196 14.324 -10.600 1.00 76.25 156 PRO A CA 1
ATOM 1250 C C . PRO A 1 156 ? 15.544 15.788 -10.907 1.00 76.25 156 PRO A C 1
ATOM 1252 O O . PRO A 1 156 ? 15.954 16.519 -10.007 1.00 76.25 156 PRO A O 1
ATOM 1255 N N . THR A 1 157 ? 15.388 16.233 -12.158 1.00 80.44 157 THR A N 1
ATOM 1256 C CA . THR A 1 157 ? 15.637 17.618 -12.576 1.00 80.44 157 THR A CA 1
ATOM 1257 C C . THR A 1 157 ? 14.440 18.541 -12.344 1.00 80.44 157 THR A C 1
ATOM 1259 O O . THR A 1 157 ? 14.599 19.761 -12.363 1.00 80.44 157 THR A O 1
ATOM 1262 N N . GLN A 1 158 ? 13.256 17.978 -12.077 1.00 75.38 158 GLN A N 1
ATOM 1263 C CA . GLN A 1 158 ? 12.017 18.717 -11.833 1.00 75.38 158 GLN A CA 1
ATOM 1264 C C . GLN A 1 158 ? 11.354 18.230 -10.539 1.00 75.38 158 GLN A C 1
ATOM 1266 O O . GLN A 1 158 ? 10.359 17.496 -10.574 1.00 75.38 158 GLN A O 1
ATOM 1271 N N . PRO A 1 159 ? 11.897 18.620 -9.370 1.00 73.38 159 PRO A N 1
ATOM 1272 C CA . PRO A 1 159 ? 11.315 18.238 -8.096 1.00 73.38 159 PRO A CA 1
ATOM 1273 C C . PRO A 1 159 ? 9.906 18.821 -7.985 1.00 73.38 159 PRO A C 1
ATOM 1275 O O . PRO A 1 159 ? 9.696 20.027 -8.097 1.00 73.38 159 PRO A O 1
ATOM 1278 N N . SER A 1 160 ? 8.932 17.947 -7.757 1.00 73.50 160 SER A N 1
ATOM 1279 C CA . SER A 1 160 ? 7.546 18.333 -7.519 1.00 73.50 160 SER A CA 1
ATOM 1280 C C . SER A 1 160 ? 7.259 18.312 -6.023 1.00 73.50 160 SER A C 1
ATOM 1282 O O . SER A 1 160 ? 7.631 17.363 -5.324 1.00 73.50 160 SER A O 1
ATOM 1284 N N . GLU A 1 161 ? 6.573 19.345 -5.528 1.00 81.50 161 GLU A N 1
ATOM 1285 C CA . GLU A 1 161 ? 6.154 19.414 -4.124 1.00 81.50 161 GLU A CA 1
ATOM 1286 C C . GLU A 1 161 ? 5.397 18.147 -3.713 1.00 81.50 161 GLU A C 1
ATOM 1288 O O . GLU A 1 161 ? 4.715 17.515 -4.532 1.00 81.50 161 GLU A O 1
ATOM 1293 N N . SER A 1 162 ? 5.558 17.746 -2.449 1.00 83.50 162 SER A N 1
ATOM 1294 C CA . SER A 1 162 ? 4.810 16.621 -1.891 1.00 83.50 162 SER A CA 1
ATOM 1295 C C . SER A 1 162 ? 3.314 16.946 -1.915 1.00 83.50 162 SER A C 1
ATOM 1297 O O . SER A 1 162 ? 2.922 17.994 -1.402 1.00 83.50 162 SER A O 1
ATOM 1299 N N . PRO A 1 163 ? 2.458 16.072 -2.470 1.00 86.06 163 PRO A N 1
ATOM 1300 C CA . PRO A 1 163 ? 1.015 16.246 -2.377 1.00 86.06 163 PRO A CA 1
ATOM 1301 C C . PRO A 1 163 ? 0.454 15.801 -1.015 1.00 86.06 163 PRO A C 1
ATOM 1303 O O . PRO A 1 163 ? -0.744 15.972 -0.788 1.00 86.06 163 PRO A O 1
ATOM 1306 N N . VAL A 1 164 ? 1.279 15.215 -0.135 1.00 90.88 164 VAL A N 1
ATOM 1307 C CA . VAL A 1 164 ? 0.877 14.763 1.207 1.00 90.88 164 VAL A CA 1
ATOM 1308 C C . VAL A 1 164 ? 0.620 15.977 2.097 1.00 90.88 164 VAL A C 1
ATOM 1310 O O . VAL A 1 164 ? 1.465 16.862 2.203 1.00 90.88 164 VAL A O 1
ATOM 1313 N N . LEU A 1 165 ? -0.542 16.004 2.748 1.00 92.12 165 LEU A N 1
ATOM 1314 C CA . LEU A 1 165 ? -0.908 17.030 3.725 1.00 92.12 165 LEU A CA 1
ATOM 1315 C C . LEU A 1 165 ? -0.595 16.580 5.154 1.00 92.12 165 LEU A C 1
ATOM 1317 O O . LEU A 1 165 ? -0.065 17.360 5.942 1.00 92.12 165 LEU A O 1
ATOM 1321 N N . LYS A 1 166 ? -0.934 15.328 5.488 1.00 94.62 166 LYS A N 1
ATOM 1322 C CA . LYS A 1 166 ? -0.648 14.700 6.786 1.00 94.62 166 LYS A CA 1
ATOM 1323 C C . LYS A 1 166 ? -0.874 13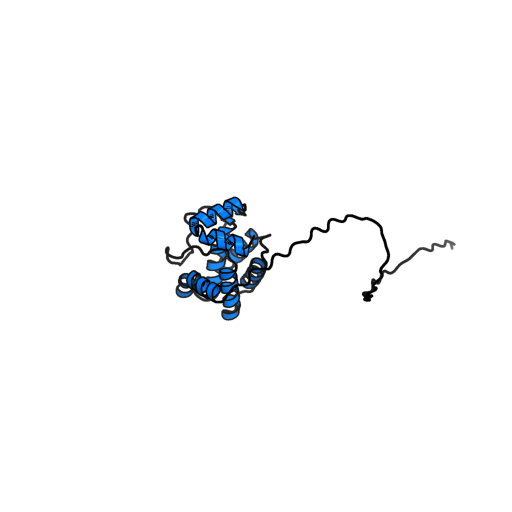.186 6.754 1.00 94.62 166 LYS A C 1
ATOM 1325 O O . LYS A 1 166 ? -1.499 12.650 5.840 1.00 94.62 166 LYS A O 1
ATOM 1330 N N . VAL A 1 167 ? -0.432 12.507 7.811 1.00 95.81 167 VAL A N 1
ATOM 1331 C CA . VAL A 1 167 ? -0.901 11.156 8.156 1.00 95.81 167 VAL A CA 1
ATOM 1332 C C . VAL A 1 167 ? -2.301 11.268 8.765 1.00 95.81 167 VAL A C 1
ATOM 1334 O O . VAL A 1 167 ? -2.520 12.105 9.645 1.00 95.81 167 VAL A O 1
ATOM 1337 N N . ARG A 1 168 ? -3.249 10.445 8.303 1.00 95.75 168 ARG A N 1
ATOM 1338 C CA . ARG A 1 168 ? -4.611 10.414 8.854 1.00 95.75 168 ARG A CA 1
ATOM 1339 C C . ARG A 1 168 ? -4.613 9.904 10.292 1.00 95.75 168 ARG A C 1
ATOM 1341 O O . ARG A 1 168 ? -3.837 9.014 10.645 1.00 95.75 168 ARG A O 1
ATOM 1348 N N . THR A 1 169 ? -5.527 10.423 11.110 1.00 96.12 169 THR A N 1
ATOM 1349 C CA . THR A 1 169 ? -5.864 9.769 12.384 1.00 96.12 169 THR A CA 1
ATOM 1350 C C . THR A 1 169 ? -6.611 8.457 12.133 1.00 96.12 169 THR A C 1
ATOM 1352 O O . THR A 1 169 ? -7.111 8.210 11.033 1.00 96.12 169 THR A O 1
ATOM 1355 N N . THR A 1 170 ? -6.744 7.621 13.164 1.00 95.06 170 THR A N 1
ATOM 1356 C CA . THR A 1 170 ? -7.520 6.373 13.087 1.00 95.06 170 THR A CA 1
ATOM 1357 C C . THR A 1 170 ? -8.956 6.617 12.613 1.00 95.06 170 THR A C 1
ATOM 1359 O O . THR A 1 170 ? -9.467 5.876 11.778 1.00 95.06 170 THR A O 1
ATOM 1362 N N . GLU A 1 171 ? -9.612 7.666 13.109 1.00 96.75 171 GLU A N 1
ATOM 1363 C CA . GLU A 1 171 ? -10.993 8.005 12.751 1.00 96.75 171 GLU A CA 1
ATOM 1364 C C . GLU A 1 171 ? -11.099 8.508 11.306 1.00 96.75 171 GLU A C 1
ATOM 1366 O O . GLU A 1 171 ? -12.068 8.210 10.607 1.00 96.75 171 GLU A O 1
ATOM 1371 N N . GLU A 1 172 ? -10.111 9.278 10.845 1.00 96.69 172 GLU A N 1
ATOM 1372 C CA . GLU A 1 172 ? -10.040 9.763 9.464 1.00 96.69 172 GLU A CA 1
ATOM 1373 C C . GLU A 1 172 ? -9.795 8.612 8.486 1.00 96.69 172 GLU A C 1
ATOM 1375 O O . GLU A 1 172 ? -10.459 8.530 7.452 1.00 96.69 172 GLU A O 1
ATOM 1380 N N . GLU A 1 173 ? -8.899 7.685 8.831 1.00 96.38 173 GLU A N 1
ATOM 1381 C CA . GLU A 1 173 ? -8.683 6.463 8.062 1.00 96.38 173 GLU A CA 1
ATOM 1382 C C . GLU A 1 173 ? -9.955 5.601 8.014 1.00 96.38 173 GLU A C 1
ATOM 1384 O O . GLU A 1 173 ? -10.343 5.146 6.941 1.00 96.38 173 GLU A O 1
ATOM 1389 N N . GLN A 1 174 ? -10.650 5.403 9.138 1.00 97.12 174 GLN A N 1
ATOM 1390 C CA . GLN A 1 174 ? -11.906 4.644 9.151 1.00 97.12 174 GLN A CA 1
ATOM 1391 C C . GLN A 1 174 ? -12.963 5.272 8.236 1.00 97.12 174 GLN A C 1
ATOM 1393 O O . GLN A 1 174 ? -13.630 4.556 7.492 1.00 97.12 174 GLN A O 1
ATOM 1398 N N . LYS A 1 175 ? -13.092 6.605 8.229 1.00 96.56 175 LYS A N 1
ATOM 1399 C CA . LYS A 1 175 ? -13.993 7.307 7.298 1.00 96.56 175 LYS A CA 1
ATOM 1400 C C . LYS A 1 175 ? -13.593 7.086 5.842 1.00 96.56 175 LYS A C 1
ATOM 1402 O O . LYS A 1 175 ? -14.466 6.814 5.020 1.00 96.56 175 LYS A O 1
ATOM 1407 N N . TYR A 1 176 ? -12.297 7.164 5.535 1.00 93.88 176 TYR A N 1
ATOM 1408 C CA . TYR A 1 176 ? -11.778 6.874 4.198 1.00 93.88 176 TYR A CA 1
ATOM 1409 C C . TYR A 1 176 ? -12.134 5.444 3.770 1.00 93.88 176 TYR A C 1
ATOM 1411 O O . TYR A 1 176 ? -12.693 5.233 2.693 1.00 93.88 176 TYR A O 1
ATOM 1419 N N . ILE A 1 177 ? -11.863 4.458 4.630 1.00 96.12 177 ILE A N 1
ATOM 1420 C CA . ILE A 1 177 ? -12.131 3.048 4.336 1.00 96.12 177 ILE A CA 1
ATOM 1421 C C . ILE A 1 177 ? -13.625 2.819 4.134 1.00 96.12 177 ILE A C 1
ATOM 1423 O O . ILE A 1 177 ? -14.015 2.200 3.149 1.00 96.12 177 ILE A O 1
ATOM 1427 N N . GLN A 1 178 ? -14.468 3.357 5.015 1.00 96.56 178 GLN A N 1
ATOM 1428 C CA . GLN A 1 178 ? -15.915 3.223 4.890 1.00 96.56 178 GLN A CA 1
ATOM 1429 C C . GLN A 1 178 ? -16.432 3.818 3.576 1.00 96.56 178 GLN A C 1
ATOM 1431 O O . GLN A 1 178 ? -17.323 3.245 2.954 1.00 96.56 178 GLN A O 1
ATOM 1436 N N . HIS A 1 179 ? -15.884 4.955 3.146 1.00 92.75 179 HIS A N 1
ATOM 1437 C CA . HIS A 1 179 ? -16.304 5.613 1.915 1.00 92.75 179 HIS A CA 1
ATOM 1438 C C . HIS A 1 179 ? -15.929 4.809 0.659 1.00 92.75 179 HIS A C 1
ATOM 1440 O O . HIS A 1 179 ? -16.764 4.654 -0.230 1.00 92.75 179 HIS A O 1
ATOM 1446 N N . PHE A 1 180 ? -14.704 4.275 0.588 1.00 90.69 180 PHE A N 1
ATOM 1447 C CA . PHE A 1 180 ? -14.195 3.625 -0.629 1.00 90.69 180 PHE A CA 1
ATOM 1448 C C . PHE A 1 180 ? -14.346 2.098 -0.658 1.00 90.69 180 PHE A C 1
ATOM 1450 O O . PHE A 1 180 ? -14.446 1.519 -1.738 1.00 90.69 180 PHE A O 1
ATOM 1457 N N . PHE A 1 181 ? -14.373 1.444 0.502 1.00 93.31 181 PHE A N 1
ATOM 1458 C CA . PHE A 1 181 ? -14.378 -0.020 0.640 1.00 93.31 181 PHE A CA 1
ATOM 1459 C C . PHE A 1 181 ? -15.567 -0.549 1.462 1.00 93.31 181 PHE A C 1
ATOM 1461 O O . PHE A 1 181 ? -15.782 -1.762 1.537 1.00 93.31 181 PHE A O 1
ATOM 1468 N N . GLY A 1 182 ? -16.360 0.345 2.060 1.00 96.31 182 GLY A N 1
ATOM 1469 C CA . GLY A 1 182 ? -17.536 -0.004 2.851 1.00 96.31 182 GLY A CA 1
ATOM 1470 C C . GLY A 1 182 ? -17.217 -0.789 4.126 1.00 96.31 182 GLY A C 1
ATOM 1471 O O . GLY A 1 182 ? -16.074 -0.885 4.575 1.00 96.31 182 GLY A O 1
ATOM 1472 N N . GLU A 1 183 ? -18.261 -1.402 4.687 1.00 97.50 183 GLU A N 1
ATOM 1473 C CA . GLU A 1 183 ? -18.182 -2.134 5.957 1.00 97.50 183 GLU A CA 1
ATOM 1474 C C . GLU A 1 183 ? -17.224 -3.333 5.883 1.00 97.50 183 GLU A C 1
ATOM 1476 O O . GLU A 1 183 ? -16.489 -3.614 6.827 1.00 97.50 183 GLU A O 1
ATOM 1481 N N . ASN A 1 184 ? -17.180 -4.021 4.736 1.00 96.75 184 ASN A N 1
ATOM 1482 C CA . ASN A 1 184 ? -16.241 -5.122 4.528 1.00 96.75 184 ASN A CA 1
ATOM 1483 C C . ASN A 1 184 ? -14.785 -4.640 4.640 1.00 96.75 184 ASN A C 1
ATOM 1485 O O . ASN A 1 184 ? -13.966 -5.284 5.295 1.00 96.75 184 ASN A O 1
ATOM 1489 N N . GLY A 1 185 ? -14.476 -3.469 4.074 1.00 97.00 185 GLY A N 1
ATOM 1490 C CA . GLY A 1 185 ? -13.159 -2.859 4.211 1.00 97.00 185 GLY A CA 1
ATOM 1491 C C . GLY A 1 185 ? -12.808 -2.540 5.665 1.00 97.00 185 GLY A C 1
ATOM 1492 O O . GLY A 1 185 ? -11.688 -2.819 6.098 1.00 97.00 185 GLY A O 1
ATOM 1493 N N . LEU A 1 186 ? -13.757 -2.026 6.456 1.00 97.69 186 LEU A N 1
ATOM 1494 C CA . LEU A 1 186 ? -13.535 -1.784 7.887 1.00 97.69 186 LEU A CA 1
ATOM 1495 C C . LEU A 1 186 ? -13.221 -3.074 8.651 1.00 97.69 186 LEU A C 1
ATOM 1497 O O . LEU A 1 186 ? -12.307 -3.091 9.479 1.00 97.69 186 LEU A O 1
ATOM 1501 N N . GLN A 1 187 ? -13.940 -4.159 8.357 1.00 97.31 187 GLN A N 1
ATOM 1502 C CA . GLN A 1 187 ? -13.705 -5.462 8.982 1.00 97.31 187 GLN A CA 1
ATOM 1503 C C . GLN A 1 187 ? -12.318 -6.015 8.646 1.00 97.31 187 GLN A C 1
ATOM 1505 O O . GLN A 1 187 ? -11.626 -6.498 9.545 1.00 97.31 187 GLN A O 1
ATOM 1510 N N . ILE A 1 188 ? -11.884 -5.891 7.388 1.00 96.75 188 ILE A N 1
ATOM 1511 C CA . ILE A 1 188 ? -10.529 -6.265 6.958 1.00 96.75 188 ILE A CA 1
ATOM 1512 C C . ILE A 1 188 ? -9.484 -5.434 7.710 1.00 96.75 188 ILE A C 1
ATOM 1514 O O . ILE A 1 188 ? -8.569 -5.999 8.304 1.00 96.75 188 ILE A O 1
ATOM 1518 N N . ASN A 1 189 ? -9.651 -4.110 7.760 1.00 96.00 189 ASN A N 1
ATOM 1519 C CA . ASN A 1 189 ? -8.708 -3.222 8.440 1.00 96.00 189 ASN A CA 1
ATOM 1520 C C . ASN A 1 189 ? -8.583 -3.542 9.934 1.00 96.00 189 ASN A C 1
ATOM 1522 O O . ASN A 1 189 ? -7.478 -3.543 10.472 1.00 96.00 189 ASN A O 1
ATOM 1526 N N . LYS A 1 190 ? -9.706 -3.840 10.598 1.00 94.69 190 LYS A N 1
ATOM 1527 C CA . LYS A 1 190 ? -9.707 -4.259 12.000 1.00 94.69 190 LYS A CA 1
ATOM 1528 C C . LYS A 1 190 ? -8.961 -5.579 12.175 1.00 94.69 190 LYS A C 1
ATOM 1530 O O . LYS A 1 190 ? -8.054 -5.646 12.984 1.00 94.69 190 LYS A O 1
ATOM 1535 N N . LYS A 1 191 ? -9.301 -6.600 11.385 1.00 94.62 191 LYS A N 1
ATOM 1536 C CA . LYS A 1 191 ? -8.653 -7.921 11.432 1.00 94.62 191 LYS A CA 1
ATOM 1537 C C . LYS A 1 191 ? -7.132 -7.839 11.238 1.00 94.62 191 LYS A C 1
ATOM 1539 O O . LYS A 1 191 ? -6.395 -8.585 11.874 1.00 94.62 191 LYS A O 1
ATOM 1544 N N . ASP A 1 192 ? -6.671 -6.960 10.354 1.00 94.00 192 ASP A N 1
ATOM 1545 C CA . ASP A 1 192 ? -5.264 -6.907 9.960 1.00 94.00 192 ASP A CA 1
ATOM 1546 C C . ASP A 1 192 ? -4.398 -6.031 10.873 1.00 94.00 192 ASP A C 1
ATOM 1548 O O . ASP A 1 192 ? -3.205 -6.322 11.052 1.00 94.00 192 ASP A O 1
ATOM 1552 N N . TRP A 1 193 ? -4.973 -4.959 11.425 1.00 91.81 193 TRP A N 1
ATOM 1553 C CA . TRP A 1 193 ? -4.208 -3.867 12.027 1.00 91.81 193 TRP A CA 1
ATOM 1554 C C . TRP A 1 193 ? -4.644 -3.456 13.445 1.00 91.81 193 TRP A C 1
ATOM 1556 O O . TRP A 1 193 ? -3.999 -2.565 14.000 1.00 91.81 193 TRP A O 1
ATOM 1566 N N . GLN A 1 194 ? -5.699 -4.044 14.031 1.00 85.81 194 GLN A N 1
ATOM 1567 C CA . GLN A 1 194 ? -6.259 -3.646 15.340 1.00 85.81 194 GLN A CA 1
ATOM 1568 C C . GLN A 1 194 ? -6.543 -4.830 16.272 1.00 85.81 194 GLN A C 1
ATOM 1570 O O . GLN A 1 194 ? -6.333 -4.660 17.497 1.00 85.81 194 GLN A O 1
#

Organism: NCBI:txid2833579

Radius of gyration: 25.96 Å; chains: 1; bounding box: 87×42×67 Å